Protein AF-A0A925Z3I9-F1 (afdb_monomer)

Radius of gyration: 18.35 Å; Cα contacts (8 Å, |Δi|>4): 597; chains: 1; bounding box: 44×69×41 Å

Secondary structure (DSSP, 8-state):
--SEEEEEEEESSS--THHHHHHHHHHTT--EEEEEEEEESS-TTSSS--EEEPPHHHHHHHHHHHHHTTTTTT--EEEE----SHHHHHHHHHHHHHHHHH-TT-EEEE----EETTTEE-S-HHHHHHIIIIIGGG-SEE--BHHHHHHHHSS--SSHHHHHHHHHHSS-SEEEEEEEE-SSTTEEEEEEE-SSEEEEEEEE--S---TTHHHHHHHHHHHHHHTT--HHHHHHHHHHHHHHHHHHTTT-SS--TTTTHHHHHSPPPPP-EEEEEPPPPPP----

Solvent-accessible surface area (backbone atoms only — not comparable to full-atom values): 14957 Å² total; per-residue (Å²): 116,25,32,31,41,38,42,10,25,30,38,77,44,67,33,36,36,44,45,22,21,49,52,50,22,44,75,72,73,39,44,65,44,78,46,53,41,24,46,26,48,35,63,84,90,48,97,76,65,54,71,47,72,47,51,61,69,55,52,50,50,52,51,50,50,43,48,75,71,54,38,54,78,62,44,47,33,38,39,38,36,39,50,83,33,38,69,45,41,55,51,50,39,55,50,51,52,54,51,34,70,77,37,73,81,40,42,35,35,36,33,64,68,36,44,42,84,90,79,40,70,75,46,48,67,61,20,43,50,34,40,57,73,52,42,41,79,70,20,50,28,34,48,32,38,38,54,37,47,22,66,73,53,74,37,67,42,82,38,56,69,37,37,51,53,35,45,67,69,59,63,32,56,30,29,40,31,31,74,26,47,46,98,46,93,63,31,23,17,41,35,41,36,44,90,59,38,28,37,36,34,74,45,76,55,67,98,80,72,45,66,31,53,68,37,38,38,55,26,40,29,50,46,31,45,76,72,67,45,53,71,70,55,13,49,16,38,23,50,25,16,45,54,46,40,55,59,69,17,64,95,44,86,39,58,42,57,81,86,41,42,76,54,30,71,66,46,70,66,35,75,67,44,78,79,45,70,62,81,76,77,75,77,79,77,82,126

pLDDT: mean 93.57, std 10.33, range [38.53, 98.81]

Sequence (287 aa):
MAAVLLFSSQVAHGHVGNSAMQFALQRLGVNCAAVPSIFLSNRPDYAAVHHVQTAVETCDGVLSAIEANGWMTNLRAIITGYLPSEPHVALAARWIERLRVANPAVLYICDPVIGDEPDGVYLDEAAAQAVRDQLIPLAQITTPNRFELSWLTGMSANTSGETVNAARMLGPKTVLVTSSPAENETRLANTLVLPAEAWMATVSRRESVPHGTGDFLAAVFTARLLQGYRAEEALALATASMDALVSASAGSGELEMAASQSVWADPMPWPIHELFSTPHAPALMTA

Nearest PDB structures (foldseek):
  5zwa-assembly1_A  TM=9.597E-01  e=1.732E-25  Salmonella enterica
  5zwa-assembly1_B  TM=9.620E-01  e=4.056E-25  Salmonella enterica
  5zw9-assembly1_A  TM=9.413E-01  e=2.816E-25  Salmonella enterica
  2ddm-assembly1_A  TM=9.430E-01  e=1.073E-24  Escherichia coli
  5zw9-assembly1_B  TM=9.361E-01  e=6.644E-24  Salmonella enterica

Structure (mmCIF, N/CA/C/O backbone):
data_AF-A0A925Z3I9-F1
#
_entry.id   AF-A0A925Z3I9-F1
#
loop_
_atom_site.group_PDB
_atom_site.id
_atom_site.type_symbol
_atom_site.label_atom_id
_atom_site.label_alt_id
_atom_site.label_comp_id
_atom_site.label_asym_id
_atom_site.label_entity_id
_atom_site.label_seq_id
_atom_site.pdbx_PDB_ins_code
_atom_site.Cartn_x
_atom_site.Cartn_y
_atom_site.Cartn_z
_atom_site.occupancy
_atom_site.B_iso_or_equiv
_atom_site.auth_seq_id
_atom_site.auth_comp_id
_atom_site.auth_asym_id
_atom_site.auth_atom_id
_atom_site.pdbx_PDB_model_num
ATOM 1 N N . MET A 1 1 ? -22.587 0.361 1.746 1.00 67.44 1 MET A N 1
ATOM 2 C CA . MET A 1 1 ? -21.767 0.451 2.976 1.00 67.44 1 MET A CA 1
ATOM 3 C C . MET A 1 1 ? -20.314 0.233 2.595 1.00 67.44 1 MET A C 1
ATOM 5 O O . MET A 1 1 ? -20.075 -0.527 1.659 1.00 67.44 1 MET A O 1
ATOM 9 N N . ALA A 1 2 ? -19.380 0.941 3.233 1.00 72.62 2 ALA A N 1
ATOM 10 C CA . ALA A 1 2 ? -17.959 0.828 2.912 1.00 72.62 2 ALA A CA 1
ATOM 11 C C . ALA A 1 2 ? -17.413 -0.517 3.412 1.00 72.62 2 ALA A C 1
ATOM 13 O O . ALA A 1 2 ? -17.655 -0.900 4.552 1.00 72.62 2 ALA A O 1
ATOM 14 N N . ALA A 1 3 ? -16.699 -1.229 2.543 1.00 92.56 3 ALA A N 1
ATOM 15 C CA . ALA A 1 3 ? -15.979 -2.450 2.885 1.00 92.56 3 ALA A CA 1
ATOM 16 C C . ALA A 1 3 ? -14.510 -2.158 3.229 1.00 92.56 3 ALA A C 1
ATOM 18 O O . ALA A 1 3 ? -13.893 -2.935 3.955 1.00 92.56 3 ALA A O 1
ATOM 19 N N . VAL A 1 4 ? -13.963 -1.043 2.732 1.00 97.75 4 VAL A N 1
ATOM 20 C CA . VAL A 1 4 ? -12.588 -0.607 3.000 1.00 97.75 4 VAL A CA 1
ATOM 21 C C . VAL A 1 4 ? -12.556 0.849 3.453 1.00 97.75 4 VAL A C 1
ATOM 23 O O . VAL A 1 4 ? -13.213 1.700 2.855 1.00 97.75 4 VAL A O 1
ATOM 26 N N . LEU A 1 5 ? -11.785 1.136 4.497 1.00 98.19 5 LEU A N 1
ATOM 27 C CA . LEU A 1 5 ? -11.448 2.489 4.930 1.00 98.19 5 LEU A CA 1
ATOM 28 C C . LEU A 1 5 ? -10.045 2.812 4.416 1.00 98.19 5 LEU A C 1
ATOM 30 O O . LEU A 1 5 ? -9.110 2.071 4.704 1.00 98.19 5 LEU A O 1
ATOM 34 N N . LEU A 1 6 ? -9.909 3.897 3.662 1.00 98.62 6 LEU A N 1
ATOM 35 C CA . LEU A 1 6 ? -8.636 4.390 3.145 1.00 98.62 6 LEU A CA 1
ATOM 36 C C . LEU A 1 6 ? -8.242 5.649 3.909 1.00 98.62 6 LEU A C 1
ATOM 38 O O . LEU A 1 6 ? -9.034 6.591 3.969 1.00 98.62 6 LEU A O 1
ATOM 42 N N . PHE A 1 7 ? -7.034 5.677 4.466 1.00 98.62 7 PHE A N 1
ATOM 43 C CA . PHE A 1 7 ? -6.473 6.858 5.116 1.00 98.62 7 PHE A CA 1
ATOM 44 C C . PHE A 1 7 ? -5.075 7.155 4.558 1.00 98.62 7 PHE A C 1
ATOM 46 O O . PHE A 1 7 ? -4.083 6.543 4.945 1.00 98.62 7 PHE A O 1
ATOM 53 N N . SER A 1 8 ? -5.014 8.061 3.585 1.00 98.56 8 SER A N 1
ATOM 54 C CA . SER A 1 8 ? -3.806 8.400 2.821 1.00 98.56 8 SER A CA 1
ATOM 55 C C . SER A 1 8 ? -3.968 9.786 2.179 1.00 98.56 8 SER A C 1
ATOM 57 O O . SER A 1 8 ? -4.988 10.452 2.382 1.00 98.56 8 SER A O 1
ATOM 59 N N . SER A 1 9 ? -2.991 10.232 1.394 1.00 97.94 9 SER A N 1
ATOM 60 C CA . SER A 1 9 ? -3.072 11.455 0.589 1.00 97.94 9 SER A CA 1
ATOM 61 C C . SER A 1 9 ? -4.172 11.380 -0.480 1.00 97.94 9 SER A C 1
ATOM 63 O O . SER A 1 9 ? -4.650 10.305 -0.845 1.00 97.94 9 SER A O 1
ATOM 65 N N . GLN A 1 10 ? -4.591 12.527 -1.013 1.00 98.50 10 GLN A N 1
ATOM 66 C CA . GLN A 1 10 ? -5.461 12.606 -2.187 1.00 98.50 10 GLN A CA 1
ATOM 67 C C . GLN A 1 10 ? -4.992 13.726 -3.122 1.00 98.50 10 GLN A C 1
ATOM 69 O O . GLN A 1 10 ? -4.612 14.798 -2.657 1.00 98.50 10 GLN A O 1
ATOM 74 N N . VAL A 1 11 ? -5.053 13.491 -4.434 1.00 97.94 11 VAL A N 1
ATOM 75 C CA . VAL A 1 11 ? -4.738 14.481 -5.470 1.00 97.94 11 VAL A CA 1
ATOM 76 C C . VAL A 1 11 ? -5.992 14.860 -6.262 1.00 97.94 11 VAL A C 1
ATOM 78 O O . VAL A 1 11 ? -6.894 14.045 -6.444 1.00 97.94 11 VAL A O 1
ATOM 81 N N . ALA A 1 12 ? -6.059 16.100 -6.745 1.00 97.50 12 ALA A N 1
ATOM 82 C CA . ALA A 1 12 ? -7.099 16.538 -7.675 1.00 97.50 12 ALA A CA 1
ATOM 83 C C . ALA A 1 12 ? -6.818 16.064 -9.114 1.00 97.50 12 ALA A C 1
ATOM 85 O O . ALA A 1 12 ? -7.749 15.760 -9.859 1.00 97.50 12 ALA A O 1
ATOM 86 N N . HIS A 1 13 ? -5.541 15.995 -9.498 1.00 95.81 13 HIS A N 1
ATOM 87 C CA . HIS A 1 13 ? -5.059 15.489 -10.778 1.00 95.81 13 HIS A CA 1
ATOM 88 C C . HIS A 1 13 ? -3.923 14.479 -10.569 1.00 95.81 13 HIS A C 1
ATOM 90 O O . HIS A 1 13 ? -2.983 14.739 -9.816 1.00 95.81 13 HIS A O 1
ATOM 96 N N . GLY A 1 14 ? -4.011 13.346 -11.265 1.00 94.50 14 GLY A N 1
ATOM 97 C CA . GLY A 1 14 ? -3.074 12.228 -11.160 1.00 94.50 14 GLY A CA 1
ATOM 98 C C . GLY A 1 14 ? -3.573 11.096 -10.261 1.00 94.50 14 GLY A C 1
ATOM 99 O O . GLY A 1 14 ? -4.704 11.122 -9.770 1.00 94.50 14 GLY A O 1
ATOM 100 N N . HIS A 1 15 ? -2.732 10.081 -10.067 1.00 95.06 15 HIS A N 1
ATOM 101 C CA . HIS A 1 15 ? -3.141 8.828 -9.422 1.00 95.06 15 HIS A CA 1
ATOM 102 C C . HIS A 1 15 ? -2.153 8.369 -8.343 1.00 95.06 15 HIS A C 1
ATOM 104 O O . HIS A 1 15 ? -1.413 7.414 -8.537 1.00 95.06 15 HIS A O 1
ATOM 110 N N . VAL A 1 16 ? -2.182 9.021 -7.179 1.00 95.81 16 VAL A N 1
ATOM 111 C CA . VAL A 1 16 ? -1.472 8.586 -5.957 1.00 95.81 16 VAL A CA 1
ATOM 112 C C . VAL A 1 16 ? -2.414 8.580 -4.754 1.00 95.81 16 VAL A C 1
ATOM 114 O O . VAL A 1 16 ? -3.487 9.201 -4.779 1.00 95.81 16 VAL A O 1
ATOM 117 N N . GLY A 1 17 ? -2.027 7.866 -3.701 1.00 97.44 17 GLY A N 1
ATOM 118 C CA . GLY A 1 17 ? -2.790 7.734 -2.469 1.00 97.44 17 GLY A CA 1
ATOM 119 C C . GLY A 1 17 ? -4.213 7.239 -2.722 1.00 97.44 17 GLY A C 1
ATOM 120 O O . GLY A 1 17 ? -4.479 6.363 -3.551 1.00 97.44 17 GLY A O 1
ATOM 121 N N . ASN A 1 18 ? -5.176 7.869 -2.053 1.00 98.50 18 ASN A N 1
ATOM 122 C CA . ASN A 1 18 ? -6.600 7.580 -2.202 1.00 98.50 18 ASN A CA 1
ATOM 123 C C . ASN A 1 18 ? -7.092 7.703 -3.653 1.00 98.50 18 ASN A C 1
ATOM 125 O O . ASN A 1 18 ? -8.039 7.011 -4.018 1.00 98.50 18 ASN A O 1
ATOM 129 N N . SER A 1 19 ? -6.465 8.545 -4.484 1.00 98.06 19 SER A N 1
ATOM 130 C CA . SER A 1 19 ? -6.918 8.772 -5.871 1.00 98.06 19 SER A CA 1
ATOM 131 C C . SER A 1 19 ? -6.646 7.562 -6.767 1.00 98.06 19 SER A C 1
ATOM 133 O O . SER A 1 19 ? -7.446 7.265 -7.650 1.00 98.06 19 SER A O 1
ATOM 135 N N . ALA A 1 20 ? -5.573 6.813 -6.490 1.00 97.75 20 ALA A N 1
ATOM 136 C CA . ALA A 1 20 ? -5.321 5.516 -7.113 1.00 97.75 20 ALA A CA 1
ATOM 137 C C . ALA A 1 20 ? -6.114 4.396 -6.422 1.00 97.75 20 ALA A C 1
ATOM 139 O O . ALA A 1 20 ? -6.866 3.660 -7.069 1.00 97.75 20 ALA A O 1
ATOM 140 N N . MET A 1 21 ? -5.986 4.286 -5.094 1.00 98.56 21 MET A N 1
ATOM 141 C CA . MET A 1 21 ? -6.541 3.162 -4.334 1.00 98.56 21 MET A CA 1
ATOM 142 C C . MET A 1 21 ? -8.062 3.056 -4.455 1.00 98.56 21 MET A C 1
ATOM 144 O O . MET A 1 21 ? -8.591 1.966 -4.682 1.00 98.56 21 MET A O 1
ATOM 148 N N . GLN A 1 22 ? -8.780 4.177 -4.319 1.00 98.12 22 GLN A N 1
ATOM 149 C CA . GLN A 1 22 ? -10.241 4.175 -4.316 1.00 98.12 22 GLN A CA 1
ATOM 150 C C . GLN A 1 22 ? -10.799 3.692 -5.655 1.00 98.12 22 GLN A C 1
ATOM 152 O O . GLN A 1 22 ? -11.698 2.851 -5.667 1.00 98.12 22 GLN A O 1
ATOM 157 N N . PHE A 1 23 ? -10.246 4.169 -6.774 1.00 98.06 23 PHE A N 1
ATOM 158 C CA . PHE A 1 23 ? -10.694 3.741 -8.095 1.00 98.06 23 PHE A CA 1
ATOM 159 C C . PHE A 1 23 ? -10.370 2.264 -8.354 1.00 98.06 23 PHE A C 1
ATOM 161 O O . PHE A 1 23 ? -11.241 1.523 -8.815 1.00 98.06 23 PHE A O 1
ATOM 168 N N . ALA A 1 24 ? -9.163 1.808 -7.997 1.00 98.38 24 ALA A N 1
ATOM 169 C CA . ALA A 1 24 ? -8.769 0.406 -8.138 1.00 98.38 24 ALA A CA 1
ATOM 170 C C . ALA A 1 24 ? -9.713 -0.541 -7.378 1.00 98.38 24 ALA A C 1
ATOM 172 O O . ALA A 1 24 ? -10.231 -1.506 -7.945 1.00 98.38 24 ALA A O 1
ATOM 173 N N . LEU A 1 25 ? -10.001 -0.226 -6.112 1.00 98.56 25 LEU A N 1
ATOM 174 C CA . LEU A 1 25 ? -10.905 -1.006 -5.266 1.00 98.56 25 LEU A CA 1
ATOM 175 C C . LEU A 1 25 ? -12.340 -1.004 -5.802 1.00 98.56 25 LEU A C 1
ATOM 177 O O . LEU A 1 25 ? -12.941 -2.070 -5.955 1.00 98.56 25 LEU A O 1
ATOM 181 N N . GLN A 1 26 ? -12.880 0.168 -6.147 1.00 98.06 26 GLN A N 1
ATOM 182 C CA . GLN A 1 26 ? -14.242 0.290 -6.673 1.00 98.06 26 GLN A CA 1
ATOM 183 C C . GLN A 1 26 ? -14.411 -0.460 -7.992 1.00 98.06 26 GLN A C 1
ATOM 185 O O . GLN A 1 26 ? -15.413 -1.153 -8.185 1.00 98.06 26 GLN A O 1
ATOM 190 N N . ARG A 1 27 ? -13.413 -0.396 -8.880 1.00 97.94 27 ARG A N 1
ATOM 191 C CA . ARG A 1 27 ? -13.436 -1.132 -10.146 1.00 97.94 27 ARG A CA 1
ATOM 192 C C . ARG A 1 27 ? -13.450 -2.648 -9.946 1.00 97.94 27 ARG A C 1
ATOM 194 O O . ARG A 1 27 ? -14.018 -3.356 -10.780 1.00 97.94 27 ARG A O 1
ATOM 201 N N . LEU A 1 28 ? -12.868 -3.128 -8.848 1.00 98.06 28 LEU A N 1
ATOM 202 C CA . LEU A 1 28 ? -12.875 -4.527 -8.415 1.00 98.06 28 LEU A CA 1
ATOM 203 C C . LEU A 1 28 ? -14.079 -4.879 -7.517 1.00 98.06 28 LEU A C 1
ATOM 205 O O . LEU A 1 28 ? -14.105 -5.945 -6.901 1.00 98.06 28 LEU A O 1
ATOM 209 N N . GLY A 1 29 ? -15.093 -4.009 -7.461 1.00 97.12 29 GLY A N 1
ATOM 210 C CA . GLY A 1 29 ? -16.351 -4.251 -6.754 1.00 97.12 29 GLY A CA 1
ATOM 211 C C . GLY A 1 29 ? -16.293 -4.001 -5.245 1.00 97.12 29 GLY A C 1
ATOM 212 O O . GLY A 1 29 ? -17.180 -4.448 -4.518 1.00 97.12 29 GLY A O 1
ATOM 213 N N . VAL A 1 30 ? -15.268 -3.299 -4.755 1.00 97.38 30 VAL A N 1
ATOM 214 C CA . VAL A 1 30 ? -15.072 -3.014 -3.330 1.00 97.38 30 VAL A CA 1
ATOM 215 C C . VAL A 1 30 ? -15.416 -1.554 -3.033 1.00 97.38 30 VAL A C 1
ATOM 217 O O . VAL A 1 30 ? -14.760 -0.632 -3.504 1.00 97.38 30 VAL A O 1
ATOM 220 N N . ASN A 1 31 ? -16.450 -1.330 -2.220 1.00 95.44 31 ASN A N 1
ATOM 221 C CA . ASN A 1 31 ? -16.831 0.016 -1.786 1.00 95.44 31 ASN A CA 1
ATOM 222 C C . ASN A 1 31 ? -15.858 0.558 -0.733 1.00 95.44 31 ASN A C 1
ATOM 224 O O . ASN A 1 31 ? -15.527 -0.148 0.223 1.00 95.44 31 ASN A O 1
ATOM 228 N N . CYS A 1 32 ? -15.501 1.838 -0.841 1.00 95.38 32 CYS A N 1
ATOM 229 C CA . CYS A 1 32 ? -14.530 2.477 0.045 1.00 95.38 32 CYS A CA 1
ATOM 230 C C . CYS A 1 32 ? -15.077 3.752 0.688 1.00 95.38 32 CYS A C 1
ATOM 232 O O . CYS A 1 32 ? -15.813 4.501 0.047 1.00 95.38 32 CYS A O 1
ATOM 234 N N . ALA A 1 33 ? -14.643 4.027 1.915 1.00 96.69 33 ALA A N 1
ATOM 235 C CA . ALA A 1 33 ? -14.649 5.363 2.500 1.00 96.69 33 ALA A CA 1
ATOM 236 C C . ALA A 1 33 ? -13.206 5.879 2.502 1.00 96.69 33 ALA A C 1
ATOM 238 O O . ALA A 1 33 ? -12.325 5.184 3.000 1.00 96.69 33 ALA A O 1
ATOM 239 N N . ALA A 1 34 ? -12.957 7.055 1.928 1.00 97.44 34 ALA A N 1
ATOM 240 C CA . ALA A 1 34 ? -11.623 7.647 1.860 1.00 97.44 34 ALA A CA 1
ATOM 241 C C . ALA A 1 34 ? -11.547 8.886 2.754 1.00 97.44 34 ALA A C 1
ATOM 243 O O . ALA A 1 34 ? -12.407 9.763 2.675 1.00 97.44 34 ALA A O 1
ATOM 244 N N . VAL A 1 35 ? -10.518 8.943 3.594 1.00 98.31 35 VAL A N 1
ATOM 245 C CA . VAL A 1 35 ? -10.194 10.070 4.470 1.00 98.31 35 VAL A CA 1
ATOM 246 C C . VAL A 1 35 ? -8.847 10.630 4.010 1.00 98.31 35 VAL A C 1
ATOM 248 O O . VAL A 1 35 ? -7.833 9.940 4.128 1.00 98.31 35 VAL A O 1
ATOM 251 N N . PRO A 1 36 ? -8.807 11.836 3.423 1.00 98.44 36 PRO A N 1
ATOM 252 C CA . PRO A 1 36 ? -7.557 12.435 2.965 1.00 98.44 36 PRO A CA 1
ATOM 253 C C . PRO A 1 36 ? -6.750 12.996 4.134 1.00 98.44 36 PRO A C 1
ATOM 255 O O . PRO A 1 36 ? -7.226 13.890 4.831 1.00 98.44 36 PRO A O 1
ATOM 258 N N . SER A 1 37 ? -5.520 12.522 4.326 1.00 98.25 37 SER A N 1
ATOM 259 C CA . SER A 1 37 ? -4.565 13.092 5.292 1.00 98.25 37 SER A CA 1
ATOM 260 C C . SER A 1 37 ? -3.982 14.427 4.806 1.00 98.25 37 SER A C 1
ATOM 262 O O . SER A 1 37 ? -3.675 15.330 5.581 1.00 98.25 37 SER A O 1
ATOM 264 N N . ILE A 1 38 ? -3.883 14.570 3.490 1.00 98.06 38 ILE A N 1
ATOM 265 C CA . ILE A 1 38 ? -3.477 15.772 2.773 1.00 98.06 38 ILE A CA 1
ATOM 266 C C . ILE A 1 38 ? -4.214 15.791 1.437 1.00 98.06 38 ILE A C 1
ATOM 268 O O . ILE A 1 38 ? -4.400 14.745 0.808 1.00 98.06 38 ILE A O 1
ATOM 272 N N . PHE A 1 39 ? -4.631 16.974 0.999 1.00 98.25 39 PHE A N 1
ATOM 273 C CA . PHE A 1 39 ? -5.196 17.183 -0.326 1.00 98.25 39 PHE A CA 1
ATOM 274 C C . PHE A 1 39 ? -4.240 18.026 -1.166 1.00 98.25 39 PHE A C 1
ATOM 276 O O . PHE A 1 39 ? -3.878 19.136 -0.776 1.00 98.25 39 PHE A O 1
ATOM 283 N N . LEU A 1 40 ? -3.826 17.504 -2.316 1.00 98.19 40 LEU A N 1
ATOM 284 C CA . LEU A 1 40 ? -2.928 18.176 -3.248 1.00 98.19 40 LEU A CA 1
ATOM 285 C C . LEU A 1 40 ? -3.627 18.420 -4.587 1.00 98.19 40 LEU A C 1
ATOM 287 O O . LEU A 1 40 ? -4.510 17.679 -5.005 1.00 98.19 40 LEU A O 1
ATOM 291 N N . SER A 1 41 ? -3.194 19.451 -5.298 1.00 97.94 41 SER A N 1
ATOM 292 C CA . SER A 1 41 ? -3.559 19.659 -6.708 1.00 97.94 41 SER A CA 1
ATOM 293 C C . SER A 1 41 ? -3.056 18.514 -7.594 1.00 97.94 41 SER A C 1
ATOM 295 O O . SER A 1 41 ? -3.830 17.937 -8.350 1.00 97.94 41 SER A O 1
ATOM 297 N N . ASN A 1 42 ? -1.784 18.154 -7.449 1.00 96.56 42 ASN A N 1
ATOM 298 C CA . ASN A 1 42 ? -1.074 17.106 -8.178 1.00 96.56 42 ASN A CA 1
ATOM 299 C C . ASN A 1 42 ? 0.166 16.693 -7.372 1.00 96.56 42 ASN A C 1
ATOM 301 O O . ASN A 1 42 ? 0.418 17.225 -6.286 1.00 96.56 42 ASN A O 1
ATOM 305 N N . ARG A 1 43 ? 0.931 15.732 -7.891 1.00 92.38 43 ARG A N 1
ATOM 306 C CA . ARG A 1 43 ? 2.143 15.227 -7.236 1.00 92.38 43 ARG A CA 1
ATOM 307 C C . ARG A 1 43 ? 3.218 16.328 -7.075 1.00 92.38 43 ARG A C 1
ATOM 309 O O . ARG A 1 43 ? 3.245 17.249 -7.901 1.00 92.38 43 ARG A O 1
ATOM 316 N N . PRO A 1 44 ? 4.082 16.262 -6.036 1.00 90.00 44 PRO A N 1
ATOM 317 C CA . PRO A 1 44 ? 5.060 17.315 -5.724 1.00 90.00 44 PRO A CA 1
ATOM 318 C C . PRO A 1 44 ? 6.158 17.559 -6.771 1.00 90.00 44 PRO A C 1
ATOM 320 O O . PRO A 1 44 ? 6.795 18.605 -6.739 1.00 90.00 44 PRO A O 1
ATOM 323 N N . ASP A 1 45 ? 6.386 16.618 -7.687 1.00 88.94 45 ASP A N 1
ATOM 324 C CA . ASP A 1 45 ? 7.405 16.681 -8.745 1.00 88.94 45 ASP A CA 1
ATOM 325 C C . ASP A 1 45 ? 7.012 17.572 -9.941 1.00 88.94 45 ASP A C 1
ATOM 327 O O . ASP A 1 45 ? 7.840 17.876 -10.801 1.00 88.94 45 ASP A O 1
ATOM 331 N N . TYR A 1 46 ? 5.765 18.044 -9.996 1.00 92.44 46 TYR A N 1
ATOM 332 C CA . TYR A 1 46 ? 5.325 19.024 -10.989 1.00 92.44 46 TYR A CA 1
ATOM 333 C C . TYR A 1 46 ? 5.778 20.449 -10.639 1.00 92.44 46 TYR A C 1
ATOM 335 O O . TYR A 1 46 ? 5.913 20.824 -9.479 1.00 92.44 46 TYR A O 1
ATOM 343 N N . ALA A 1 47 ? 5.923 21.303 -11.658 1.00 94.75 47 ALA A N 1
ATOM 344 C CA . ALA A 1 47 ? 6.418 22.674 -11.488 1.00 94.75 47 ALA A CA 1
ATOM 345 C C . ALA A 1 47 ? 5.516 23.586 -10.630 1.00 94.75 47 ALA A C 1
ATOM 347 O O . ALA A 1 47 ? 6.009 24.507 -9.982 1.00 94.75 47 ALA A O 1
ATOM 348 N N . ALA A 1 48 ? 4.199 23.364 -10.651 1.00 96.75 48 ALA A N 1
ATOM 349 C CA . ALA A 1 48 ? 3.233 24.119 -9.862 1.00 96.75 48 ALA A CA 1
ATOM 350 C C . ALA A 1 48 ? 2.417 23.152 -9.006 1.00 96.75 48 ALA A C 1
ATOM 352 O O . ALA A 1 48 ? 1.744 22.261 -9.526 1.00 96.75 48 ALA A O 1
ATOM 353 N N . VAL A 1 49 ? 2.492 23.336 -7.689 1.00 96.62 49 VAL A N 1
ATOM 354 C CA . VAL A 1 49 ? 1.819 22.484 -6.709 1.00 96.62 49 VAL A CA 1
ATOM 355 C C . VAL A 1 49 ? 1.229 23.372 -5.627 1.00 96.62 49 VAL A C 1
ATOM 357 O O . VAL A 1 49 ? 1.910 24.202 -5.027 1.00 96.62 49 VAL A O 1
ATOM 360 N N . HIS A 1 50 ? -0.050 23.166 -5.351 1.00 97.44 50 HIS A N 1
ATOM 361 C 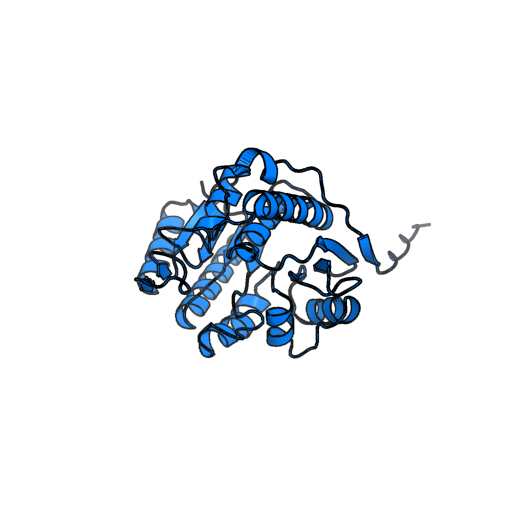CA . HIS A 1 50 ? -0.700 23.633 -4.136 1.00 97.44 50 HIS A CA 1
ATOM 362 C C . HIS A 1 50 ? -1.245 22.445 -3.348 1.00 97.44 50 HIS A C 1
ATOM 364 O O . HIS A 1 50 ? -1.664 21.445 -3.941 1.00 97.44 50 HIS A O 1
ATOM 370 N N . HIS A 1 51 ? -1.230 22.554 -2.025 1.00 96.88 51 HIS A N 1
ATOM 371 C CA . HIS A 1 51 ? -1.701 21.513 -1.127 1.00 96.88 51 HIS A CA 1
ATOM 372 C C . HIS A 1 51 ? -2.233 22.112 0.171 1.00 96.88 51 HIS A C 1
ATOM 374 O O . HIS A 1 51 ? -1.876 23.224 0.559 1.00 96.88 51 HIS A O 1
ATOM 380 N N . VAL A 1 52 ? -3.066 21.336 0.851 1.00 97.50 52 VAL A N 1
ATOM 381 C CA . VAL A 1 52 ? -3.519 21.599 2.210 1.00 97.50 52 VAL A CA 1
ATOM 382 C C . VAL A 1 52 ? -3.441 20.298 2.996 1.00 97.50 52 VAL A C 1
ATOM 384 O O . VAL A 1 52 ? -4.047 19.293 2.623 1.00 97.50 52 VAL A O 1
ATOM 387 N N . GLN A 1 53 ? -2.662 20.302 4.077 1.00 97.12 53 GLN A N 1
ATOM 388 C CA . GLN A 1 53 ? -2.693 19.214 5.047 1.00 97.12 53 GLN A CA 1
ATOM 389 C C . GLN A 1 53 ? -4.035 19.258 5.776 1.00 97.12 53 GLN A C 1
ATOM 391 O O . GLN A 1 53 ? -4.435 20.312 6.278 1.00 97.12 53 GLN A O 1
ATOM 396 N N . THR A 1 54 ? -4.739 18.130 5.827 1.00 98.38 54 THR A N 1
ATOM 397 C CA . THR A 1 54 ? -6.005 18.054 6.552 1.00 98.38 54 THR A CA 1
ATOM 398 C C . THR A 1 54 ? -5.701 18.165 8.043 1.00 98.38 54 THR A C 1
ATOM 400 O O . THR A 1 54 ? -4.778 17.532 8.543 1.00 98.38 54 THR A O 1
ATOM 403 N N . ALA A 1 55 ? -6.441 18.992 8.779 1.00 98.50 55 ALA A N 1
ATOM 404 C CA . ALA A 1 55 ? -6.260 19.055 10.227 1.00 98.50 55 ALA A CA 1
ATOM 405 C C . ALA A 1 55 ? -6.630 17.701 10.860 1.00 98.50 55 ALA A C 1
ATOM 407 O O . ALA A 1 55 ? -7.614 17.073 10.455 1.00 98.50 55 ALA A O 1
ATOM 408 N N . VAL A 1 56 ? -5.879 17.262 11.873 1.00 98.56 56 VAL A N 1
ATOM 409 C CA . VAL A 1 56 ? -6.094 15.965 12.542 1.00 98.56 56 VAL A CA 1
ATOM 410 C C . VAL A 1 56 ? -7.514 15.876 13.105 1.00 98.56 56 VAL A C 1
ATOM 412 O O . VAL A 1 56 ? -8.180 14.856 12.957 1.00 98.56 56 VAL A O 1
ATOM 415 N N . GLU A 1 57 ? -8.031 16.974 13.653 1.00 98.56 57 GLU A N 1
ATOM 416 C CA . GLU A 1 57 ? -9.392 17.085 14.184 1.00 98.56 57 GLU A CA 1
ATOM 417 C C . GLU A 1 57 ? -10.450 16.934 13.085 1.00 98.56 57 GLU A C 1
ATOM 419 O O . GLU A 1 57 ? -11.535 16.405 13.323 1.00 98.56 57 GLU A O 1
ATOM 424 N N . THR A 1 58 ? -10.136 17.375 11.863 1.00 98.69 58 THR A N 1
ATOM 425 C CA . THR A 1 58 ? -11.022 17.197 10.706 1.00 98.69 58 THR A CA 1
ATOM 426 C C . THR A 1 58 ? -11.048 15.734 10.273 1.00 98.69 58 THR A C 1
ATOM 428 O O . THR A 1 58 ? -12.134 15.184 10.088 1.00 98.69 58 THR A O 1
ATOM 431 N N . CYS A 1 59 ? -9.887 15.075 10.175 1.00 98.69 59 CYS A N 1
ATOM 432 C CA . CYS A 1 59 ? -9.806 13.634 9.914 1.00 98.69 59 CYS A CA 1
ATOM 433 C C . CYS A 1 59 ? -10.593 12.835 10.966 1.00 98.69 59 CYS A C 1
ATOM 435 O O . CYS A 1 59 ? -11.397 11.968 10.618 1.00 98.69 59 CYS A O 1
ATOM 437 N N . ASP A 1 60 ? -10.416 13.170 12.246 1.00 98.75 60 ASP A N 1
ATOM 438 C CA . ASP A 1 60 ? -11.108 12.523 13.360 1.00 98.75 60 ASP A CA 1
ATOM 439 C C . ASP A 1 60 ? -12.627 12.735 13.319 1.00 98.75 60 ASP A C 1
ATOM 441 O O . ASP A 1 60 ? -13.405 11.797 13.503 1.00 98.75 60 ASP A O 1
ATOM 445 N N . GLY A 1 61 ? -13.067 13.959 13.016 1.00 98.69 61 GLY A N 1
ATOM 446 C CA . GLY A 1 61 ? -14.481 14.290 12.856 1.00 98.69 61 GLY A CA 1
ATOM 447 C C . GLY A 1 61 ? -15.139 13.527 11.703 1.00 98.69 61 GLY A C 1
ATOM 448 O O . GLY A 1 61 ? -16.253 13.025 11.855 1.00 98.69 61 GLY A O 1
ATOM 449 N N . VAL A 1 62 ? -14.441 13.376 10.571 1.00 98.25 62 VAL A N 1
ATOM 450 C CA . VAL A 1 62 ? -14.921 12.580 9.429 1.00 98.25 62 VAL A CA 1
ATOM 451 C C . VAL A 1 62 ? -15.048 11.104 9.807 1.00 98.25 62 VAL A C 1
ATOM 453 O O . VAL A 1 62 ? -16.099 10.505 9.569 1.00 98.25 62 VAL A O 1
ATOM 456 N N . LEU A 1 63 ? -14.022 10.522 10.435 1.00 98.12 63 LEU A N 1
ATOM 457 C CA . LEU A 1 63 ? -14.051 9.131 10.902 1.00 98.12 63 LEU A CA 1
ATOM 458 C C . LEU A 1 63 ? -15.195 8.901 11.899 1.00 98.12 63 LEU A C 1
ATOM 460 O O . LEU A 1 63 ? -15.985 7.971 11.729 1.00 98.12 63 LEU A O 1
ATOM 464 N N . SER A 1 64 ? -15.357 9.809 12.861 1.00 98.00 64 SER A N 1
ATOM 465 C CA . SER A 1 64 ? -16.445 9.779 13.844 1.00 98.00 64 SER A CA 1
ATOM 466 C C . SER A 1 64 ? -17.826 9.830 13.186 1.00 98.00 64 SER A C 1
ATOM 468 O O . SER A 1 64 ? -18.721 9.078 13.566 1.00 98.00 6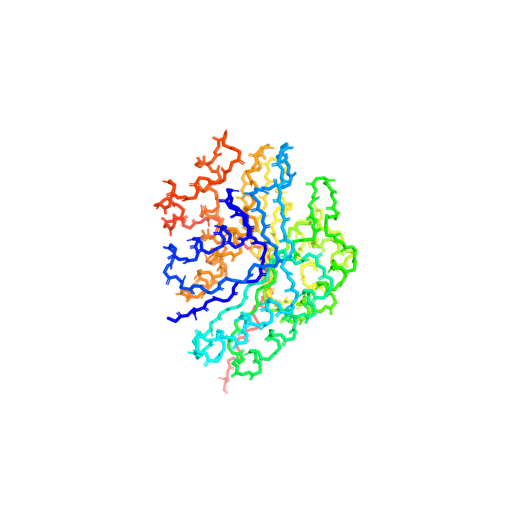4 SER A O 1
ATOM 470 N N . ALA A 1 65 ? -18.015 10.676 12.169 1.00 97.88 65 ALA A N 1
ATOM 471 C CA . ALA A 1 65 ? -19.284 10.774 11.451 1.00 97.88 65 ALA A CA 1
ATOM 472 C C . ALA A 1 65 ? -19.601 9.498 10.649 1.00 97.88 65 ALA A C 1
ATOM 474 O O . ALA A 1 65 ? -20.743 9.035 10.643 1.00 97.88 65 ALA A O 1
ATOM 475 N N . ILE A 1 66 ? -18.599 8.898 9.996 1.00 95.12 66 ILE A N 1
ATOM 476 C CA . ILE A 1 66 ? -18.758 7.630 9.268 1.00 95.12 66 ILE A CA 1
ATOM 477 C C . ILE A 1 66 ? -19.120 6.494 10.243 1.00 95.12 66 ILE A C 1
ATOM 479 O O . ILE A 1 66 ? -20.007 5.691 9.938 1.00 95.12 66 ILE A O 1
ATOM 483 N N . GLU A 1 67 ? -18.475 6.438 11.415 1.00 95.00 67 GLU A N 1
ATOM 484 C CA . GLU A 1 67 ? -18.808 5.485 12.483 1.00 95.00 67 GLU A CA 1
ATOM 485 C C . GLU A 1 67 ? -20.248 5.691 12.981 1.00 95.00 67 GLU A C 1
ATOM 487 O O . GLU A 1 67 ? -21.028 4.738 13.002 1.00 95.00 67 GLU A O 1
ATOM 492 N N . ALA A 1 68 ? -20.634 6.932 13.302 1.00 95.94 68 ALA A N 1
ATOM 493 C CA . ALA A 1 68 ? -21.963 7.278 13.816 1.00 95.94 68 ALA A CA 1
ATOM 494 C C . ALA A 1 68 ? -23.099 6.970 12.826 1.00 95.94 68 ALA A C 1
ATOM 496 O O . ALA A 1 68 ? -24.189 6.572 13.236 1.00 95.94 68 ALA A O 1
ATOM 497 N N . ASN A 1 69 ? -22.838 7.079 11.521 1.00 94.50 69 ASN A N 1
ATOM 498 C CA . ASN A 1 69 ? -23.776 6.668 10.471 1.00 94.50 69 ASN A CA 1
ATOM 499 C C . ASN A 1 69 ? -23.897 5.137 10.324 1.00 94.50 69 ASN A C 1
ATOM 501 O O . ASN A 1 69 ? -24.642 4.650 9.470 1.00 94.50 69 ASN A O 1
ATOM 505 N N . GLY A 1 70 ? -23.144 4.360 11.106 1.00 92.00 70 GLY A N 1
ATOM 506 C CA . GLY A 1 70 ? -23.114 2.900 11.040 1.00 92.00 70 GLY A CA 1
ATOM 507 C C . GLY A 1 70 ? -22.393 2.359 9.805 1.00 92.00 70 GLY A C 1
ATOM 508 O O . GLY A 1 70 ? -22.474 1.164 9.515 1.00 92.00 70 GLY A O 1
ATOM 509 N N . TRP A 1 71 ? -21.674 3.200 9.056 1.00 90.62 71 TRP A N 1
ATOM 510 C CA . TRP A 1 71 ? -21.055 2.805 7.787 1.00 90.62 71 TRP A CA 1
ATOM 511 C C . TRP A 1 71 ? -19.759 2.006 7.952 1.00 90.62 71 TRP A C 1
ATOM 513 O O . TRP A 1 71 ? -19.292 1.436 6.967 1.00 90.62 71 TRP A O 1
ATOM 523 N N . MET A 1 72 ? -19.230 1.902 9.177 1.00 89.12 72 MET A N 1
ATOM 524 C CA . MET A 1 72 ? -18.084 1.048 9.526 1.00 89.12 72 MET A CA 1
ATOM 525 C C . MET A 1 72 ? -18.476 -0.374 9.969 1.00 89.12 72 MET A C 1
ATOM 527 O O . MET A 1 72 ? -17.607 -1.214 10.171 1.00 89.12 72 MET A O 1
ATOM 531 N N . THR A 1 73 ? -19.770 -0.686 10.093 1.00 85.31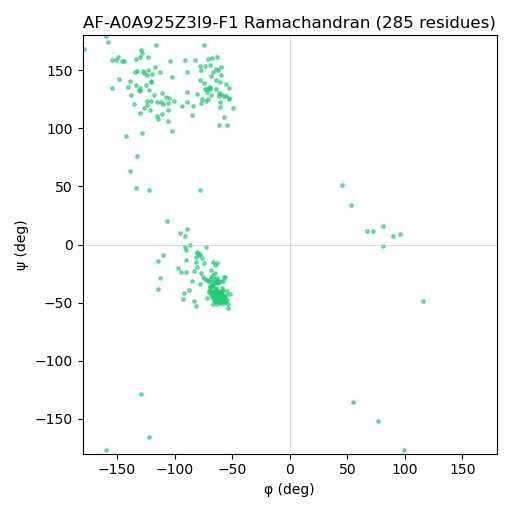 73 THR A N 1
ATOM 532 C CA . THR A 1 73 ? -20.244 -1.998 10.592 1.00 85.31 73 THR A CA 1
ATOM 533 C C . THR A 1 73 ? -19.852 -3.182 9.705 1.00 85.31 73 THR A C 1
ATOM 535 O O . THR A 1 73 ? -19.643 -4.280 10.206 1.00 85.31 73 THR A O 1
ATOM 538 N N . ASN A 1 74 ? -19.721 -2.956 8.395 1.00 87.31 74 ASN A N 1
ATOM 539 C CA . ASN A 1 74 ? -19.331 -3.968 7.406 1.00 87.31 74 ASN A CA 1
ATOM 540 C C . ASN A 1 74 ? -17.894 -3.784 6.906 1.00 87.31 74 ASN A C 1
ATOM 542 O O . ASN A 1 74 ? -17.546 -4.258 5.821 1.00 87.31 74 ASN A O 1
ATOM 546 N N . LEU A 1 75 ? -17.069 -3.068 7.671 1.00 95.25 75 LEU A N 1
ATOM 547 C CA . LEU A 1 75 ? -15.671 -2.888 7.332 1.00 95.25 75 LEU A CA 1
ATOM 548 C C . LEU A 1 75 ? -14.974 -4.253 7.313 1.00 95.25 75 LEU A C 1
ATOM 550 O O . LEU A 1 75 ? -15.109 -5.050 8.240 1.00 95.25 75 LEU A O 1
ATOM 554 N N . ARG A 1 76 ? -14.247 -4.526 6.231 1.00 97.62 76 ARG A N 1
ATOM 555 C CA . ARG A 1 76 ? -13.460 -5.749 6.032 1.00 97.62 76 ARG A CA 1
ATOM 556 C C . ARG A 1 76 ? -11.966 -5.461 6.017 1.00 97.62 76 ARG A C 1
ATOM 558 O O . ARG A 1 76 ? -11.191 -6.331 6.404 1.00 97.62 76 ARG A O 1
ATOM 565 N N . ALA A 1 77 ? -11.569 -4.261 5.595 1.00 98.38 77 ALA A N 1
ATOM 566 C CA . ALA A 1 77 ? -10.182 -3.832 5.662 1.00 98.38 77 ALA A CA 1
ATOM 567 C C . ALA A 1 77 ? -10.012 -2.332 5.945 1.00 98.38 77 ALA A C 1
ATOM 569 O O . ALA A 1 77 ? -10.898 -1.522 5.675 1.00 98.38 77 ALA A O 1
ATOM 570 N N . ILE A 1 78 ? -8.841 -1.977 6.459 1.00 98.62 78 ILE A N 1
ATOM 571 C CA . ILE A 1 78 ? -8.323 -0.616 6.594 1.00 98.62 78 ILE A CA 1
ATOM 572 C C . ILE A 1 78 ? -6.996 -0.578 5.835 1.00 98.62 78 ILE A C 1
ATOM 574 O O . ILE A 1 78 ? -6.176 -1.476 6.023 1.00 98.62 78 ILE A O 1
ATOM 578 N N . ILE A 1 79 ? -6.788 0.441 5.002 1.00 98.81 79 ILE A N 1
ATOM 579 C CA . ILE A 1 79 ? -5.508 0.701 4.337 1.00 98.81 79 ILE A CA 1
ATOM 580 C C . ILE A 1 79 ? -5.026 2.088 4.752 1.00 98.81 79 ILE A C 1
ATOM 582 O O . ILE A 1 79 ? -5.745 3.074 4.558 1.00 98.81 79 ILE A O 1
ATOM 586 N N . THR A 1 80 ? -3.821 2.164 5.307 1.00 98.81 80 THR A N 1
ATOM 587 C CA . THR A 1 80 ? -3.099 3.431 5.472 1.00 98.81 80 THR A CA 1
ATOM 588 C C . THR A 1 80 ? -2.021 3.553 4.408 1.00 98.81 80 THR A C 1
ATOM 590 O O . THR A 1 80 ? -1.408 2.549 4.055 1.00 98.81 80 THR A O 1
ATOM 593 N N . GLY A 1 81 ? -1.807 4.775 3.927 1.00 98.00 81 GLY A N 1
ATOM 594 C CA . GLY A 1 81 ? -0.697 5.135 3.044 1.00 98.00 81 GLY A CA 1
ATOM 595 C C . GLY A 1 81 ? 0.030 6.364 3.585 1.00 98.00 81 GLY A C 1
ATOM 596 O O . GLY A 1 81 ? 0.339 6.432 4.772 1.00 98.00 81 GLY A O 1
ATOM 597 N N . TYR A 1 82 ? 0.230 7.380 2.743 1.00 97.62 82 TYR A N 1
ATOM 598 C CA . TYR A 1 82 ? 0.919 8.612 3.129 1.00 97.62 82 TYR A CA 1
ATOM 599 C C . TYR A 1 82 ? 0.209 9.355 4.276 1.00 97.62 82 TYR A C 1
ATOM 601 O O . TYR A 1 82 ? -0.919 9.845 4.126 1.00 97.62 82 TYR A O 1
ATOM 609 N N . LEU A 1 83 ? 0.901 9.507 5.407 1.00 98.06 83 LEU A N 1
ATOM 610 C CA . LEU A 1 83 ? 0.462 10.280 6.571 1.00 98.06 83 LEU A CA 1
ATOM 611 C C . LEU A 1 83 ? 1.501 11.377 6.864 1.00 98.06 83 LEU A C 1
ATOM 613 O O . LEU A 1 83 ? 2.637 11.055 7.198 1.00 98.06 83 LEU A O 1
ATOM 617 N N . PRO A 1 84 ? 1.145 12.671 6.754 1.00 96.44 84 PRO A N 1
ATOM 618 C CA . PRO A 1 84 ? 2.128 13.754 6.657 1.00 96.44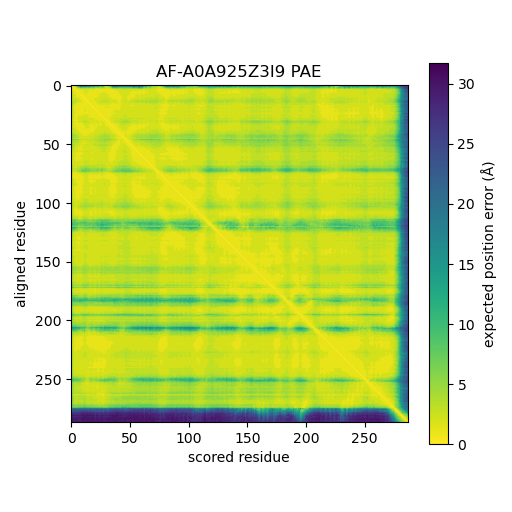 84 PRO A CA 1
ATOM 619 C C . PRO A 1 84 ? 2.816 14.122 7.978 1.00 96.44 84 PRO A C 1
ATOM 621 O O . PRO A 1 84 ? 3.762 14.904 7.969 1.00 96.44 84 PRO A O 1
ATOM 624 N N . SER A 1 85 ? 2.334 13.633 9.124 1.00 97.69 85 SER A N 1
ATOM 625 C CA . SER A 1 85 ? 2.897 13.989 10.429 1.00 97.69 85 SER A CA 1
ATOM 626 C C . SER A 1 85 ? 2.656 12.915 11.491 1.00 97.69 85 SER A C 1
ATOM 628 O O . SER A 1 85 ? 1.710 12.132 11.386 1.00 97.69 85 SER A O 1
ATOM 630 N N . GLU A 1 86 ? 3.465 12.918 12.555 1.00 98.19 86 GLU A N 1
ATOM 631 C CA . GLU A 1 86 ? 3.283 12.033 13.718 1.00 98.19 86 GLU A CA 1
ATOM 632 C C . GLU A 1 86 ? 1.852 12.091 14.298 1.00 98.19 86 GLU A C 1
ATOM 634 O O . GLU A 1 86 ? 1.257 11.028 14.474 1.00 98.19 86 GLU A O 1
ATOM 639 N N . PRO A 1 87 ? 1.201 13.265 14.447 1.00 98.62 87 PRO A N 1
ATOM 640 C CA . PRO A 1 87 ? -0.197 13.319 14.877 1.00 98.62 87 PRO A CA 1
ATOM 641 C C . PRO A 1 87 ? -1.198 12.600 13.954 1.00 98.62 87 PRO A C 1
ATOM 643 O O . PRO A 1 87 ? -2.198 12.063 14.433 1.00 98.62 87 PRO A O 1
ATOM 646 N N . HIS A 1 88 ? -0.952 12.557 12.637 1.00 98.69 88 HIS A N 1
ATOM 647 C CA . HIS A 1 88 ? -1.785 11.775 11.711 1.00 98.69 88 HIS A CA 1
ATOM 648 C C . HIS A 1 88 ? -1.594 10.275 11.917 1.00 98.69 88 HIS A C 1
ATOM 650 O O . HIS A 1 88 ? -2.565 9.518 11.882 1.00 98.69 88 HIS A O 1
ATOM 656 N N . VAL A 1 89 ? -0.351 9.860 12.158 1.00 98.81 89 VAL A N 1
ATOM 657 C CA . VAL A 1 89 ? -0.007 8.474 12.469 1.00 98.81 89 VAL A CA 1
ATOM 658 C C . VAL A 1 89 ? -0.659 8.033 13.779 1.00 98.81 89 VAL A C 1
ATOM 660 O O . VAL A 1 89 ? -1.340 7.008 13.801 1.00 98.81 89 VAL A O 1
ATOM 663 N N . ALA A 1 90 ? -0.551 8.841 14.835 1.00 98.75 90 ALA A N 1
ATOM 664 C CA . ALA A 1 90 ? -1.181 8.570 16.124 1.00 98.75 90 ALA A CA 1
ATOM 665 C C . ALA A 1 90 ? -2.714 8.482 16.012 1.00 98.75 90 ALA A C 1
ATOM 667 O O . ALA A 1 90 ? -3.342 7.594 16.598 1.00 98.75 90 ALA A O 1
ATOM 668 N N . LEU A 1 91 ? -3.335 9.362 15.213 1.00 98.81 91 LEU A N 1
ATOM 669 C CA . LEU A 1 91 ? -4.768 9.290 14.923 1.00 98.81 91 LEU A CA 1
ATOM 670 C C . LEU A 1 91 ? -5.137 7.973 14.224 1.00 98.81 91 LEU A C 1
ATOM 672 O O . LEU A 1 91 ? -6.111 7.328 14.623 1.00 98.81 91 LEU A O 1
ATOM 676 N N . ALA A 1 92 ? -4.380 7.580 13.196 1.00 98.81 92 ALA A N 1
ATOM 677 C CA . ALA A 1 92 ? -4.609 6.337 12.467 1.00 98.81 92 ALA A CA 1
ATOM 678 C C . ALA A 1 92 ? -4.493 5.122 13.399 1.00 98.81 92 ALA A C 1
ATOM 680 O O . ALA A 1 92 ? -5.426 4.319 13.450 1.00 98.81 92 ALA A O 1
ATOM 681 N N . ALA A 1 93 ? -3.415 5.030 14.186 1.00 98.81 93 ALA A N 1
ATOM 682 C CA . ALA A 1 93 ? -3.186 3.951 15.148 1.00 98.81 93 ALA A CA 1
ATOM 683 C C . ALA A 1 93 ? -4.375 3.794 16.111 1.00 98.81 93 ALA A C 1
ATOM 685 O O . ALA A 1 93 ? -4.968 2.717 16.199 1.00 98.81 93 ALA A O 1
ATOM 686 N N . ARG A 1 94 ? -4.813 4.900 16.731 1.00 98.56 94 ARG A N 1
ATOM 687 C CA . ARG A 1 94 ? -5.960 4.924 17.651 1.00 98.56 94 ARG A CA 1
ATOM 688 C C . ARG A 1 94 ? -7.246 4.396 17.007 1.00 98.56 94 ARG A C 1
ATOM 690 O O . ARG A 1 94 ? -7.991 3.635 17.629 1.00 98.56 94 ARG A O 1
ATOM 697 N N . TRP A 1 95 ? -7.540 4.808 15.772 1.00 98.44 95 TRP A N 1
ATOM 698 C CA . TRP A 1 95 ? -8.731 4.345 15.052 1.00 98.44 95 TRP A CA 1
ATOM 699 C C . TRP A 1 95 ? -8.630 2.876 14.644 1.00 98.44 95 TRP A C 1
ATOM 701 O O . TRP A 1 95 ? -9.607 2.142 14.788 1.00 98.44 95 TRP A O 1
ATOM 711 N N . ILE A 1 96 ? -7.463 2.428 14.182 1.00 98.25 96 ILE A N 1
ATOM 712 C CA . ILE A 1 96 ? -7.221 1.030 13.814 1.00 98.25 96 ILE A CA 1
ATOM 713 C C . ILE A 1 96 ? -7.430 0.116 15.022 1.00 98.25 96 ILE A C 1
ATOM 715 O O . ILE A 1 96 ? -8.166 -0.865 14.917 1.00 98.25 96 ILE A O 1
ATOM 719 N N . GLU A 1 97 ? -6.839 0.441 16.173 1.00 97.88 97 GLU A N 1
ATOM 720 C CA . GLU A 1 97 ? -7.010 -0.331 17.407 1.00 97.88 97 GLU A CA 1
ATOM 721 C C . GLU A 1 97 ? -8.483 -0.427 17.802 1.00 97.88 97 GLU A C 1
ATOM 723 O O . GLU A 1 97 ? -9.009 -1.526 17.991 1.00 97.88 97 GLU A O 1
ATOM 728 N N . ARG A 1 98 ? -9.184 0.711 17.847 1.00 96.38 98 ARG A N 1
ATOM 729 C CA . ARG A 1 98 ? -10.615 0.765 18.172 1.00 96.38 98 ARG A CA 1
ATOM 730 C C . ARG A 1 98 ? -11.449 -0.108 17.231 1.00 96.38 98 ARG A C 1
ATOM 732 O O . ARG A 1 98 ? -12.270 -0.901 17.696 1.00 96.38 98 ARG A O 1
ATOM 739 N N . LEU A 1 99 ? -11.251 0.027 15.920 1.00 95.75 99 LEU A N 1
ATOM 740 C CA . LEU A 1 99 ? -12.031 -0.698 14.914 1.00 95.75 99 LEU A CA 1
ATOM 741 C C . LEU A 1 99 ? -11.745 -2.200 14.941 1.00 95.75 99 LEU A C 1
ATOM 743 O O . LEU A 1 99 ? -12.666 -2.998 14.773 1.00 95.75 99 LEU A O 1
ATOM 747 N N . ARG A 1 100 ? -10.501 -2.599 15.215 1.00 94.88 100 ARG A N 1
ATOM 748 C CA . ARG A 1 100 ? -10.127 -4.012 15.349 1.00 94.88 100 ARG A CA 1
ATOM 749 C C . ARG A 1 100 ? -10.577 -4.627 16.672 1.00 94.88 100 ARG A C 1
ATOM 751 O O . ARG A 1 100 ? -10.867 -5.817 16.699 1.00 94.88 100 ARG A O 1
ATOM 758 N N . VAL A 1 101 ? -10.705 -3.847 17.748 1.00 94.81 101 VAL A N 1
ATOM 759 C CA . VAL A 1 101 ? -11.368 -4.307 18.982 1.00 94.81 101 VAL A CA 1
ATOM 760 C C . VAL A 1 101 ? -12.853 -4.570 18.724 1.00 94.81 101 VAL A C 1
ATOM 762 O O . VAL A 1 101 ? -13.376 -5.594 19.159 1.00 94.81 101 VAL A O 1
ATOM 765 N N . ALA A 1 102 ? -13.527 -3.684 17.984 1.00 93.25 102 ALA A N 1
ATOM 766 C CA . ALA A 1 102 ? -14.934 -3.857 17.627 1.00 93.25 102 ALA A CA 1
ATOM 767 C C . ALA A 1 102 ? -15.159 -5.017 16.638 1.00 93.25 102 ALA A C 1
ATOM 769 O O . ALA A 1 102 ? -16.161 -5.725 16.731 1.00 93.25 102 ALA A O 1
ATOM 770 N N . ASN A 1 103 ? -14.229 -5.225 15.702 1.00 94.06 103 ASN A N 1
ATOM 771 C CA . ASN A 1 103 ? -14.260 -6.321 14.741 1.00 94.06 103 ASN A CA 1
ATOM 772 C C . ASN A 1 103 ? -12.842 -6.884 14.488 1.00 94.06 103 ASN A C 1
ATOM 774 O O . ASN A 1 103 ? -12.141 -6.414 13.586 1.00 94.06 103 ASN A O 1
ATOM 778 N N . PRO A 1 104 ? -12.430 -7.939 15.219 1.00 93.88 104 PRO A N 1
ATOM 779 C CA . PRO A 1 104 ? -11.099 -8.542 15.076 1.00 93.88 104 PRO A CA 1
ATOM 780 C C . PRO A 1 104 ? -10.810 -9.155 13.700 1.00 93.88 104 PRO A C 1
ATOM 782 O O . PRO A 1 104 ? -9.650 -9.430 13.389 1.00 93.88 104 PRO A O 1
ATOM 785 N N . ALA A 1 105 ? -11.844 -9.381 12.881 1.00 94.19 105 ALA A N 1
ATOM 786 C CA . ALA A 1 105 ? -11.704 -9.911 11.528 1.00 94.19 105 ALA A CA 1
ATOM 787 C C . ALA A 1 105 ? -11.320 -8.839 10.492 1.00 94.19 105 ALA A C 1
ATOM 789 O O . ALA A 1 105 ? -10.965 -9.198 9.369 1.00 94.19 105 ALA A O 1
ATOM 790 N N . VAL A 1 106 ? -11.373 -7.545 10.840 1.00 96.44 106 VAL A N 1
ATOM 791 C CA . VAL A 1 106 ? -10.893 -6.472 9.956 1.00 96.44 106 VAL A CA 1
ATOM 792 C C . VAL A 1 106 ? -9.402 -6.665 9.694 1.00 96.44 106 VAL A C 1
ATOM 794 O O . VAL A 1 106 ? -8.596 -6.795 10.622 1.00 96.44 106 VAL A O 1
ATOM 797 N N . LEU A 1 107 ? -9.035 -6.673 8.414 1.00 97.56 107 LEU A N 1
ATOM 798 C CA . LEU A 1 107 ? -7.644 -6.653 7.984 1.00 97.56 107 LEU A CA 1
ATOM 799 C C . LEU A 1 107 ? -7.109 -5.227 8.041 1.00 97.56 107 LEU A C 1
ATOM 801 O O . LEU A 1 107 ? -7.709 -4.317 7.481 1.00 97.56 107 LEU A O 1
ATOM 805 N N . TYR A 1 108 ? -5.962 -5.031 8.668 1.00 98.56 108 TYR A N 1
ATOM 806 C CA . TYR A 1 108 ? -5.215 -3.792 8.562 1.00 98.56 108 TYR A CA 1
ATOM 807 C C . TYR A 1 108 ? -3.984 -3.989 7.675 1.00 98.56 108 TYR A C 1
ATOM 809 O O . TYR A 1 108 ? -3.139 -4.854 7.940 1.00 98.56 108 TYR A O 1
ATOM 817 N N . ILE A 1 109 ? -3.934 -3.179 6.617 1.00 98.69 109 ILE A N 1
ATOM 818 C CA . ILE A 1 109 ? -2.860 -3.091 5.640 1.00 98.69 109 ILE A CA 1
ATOM 819 C C . ILE A 1 109 ? -2.152 -1.746 5.828 1.00 98.69 109 ILE A C 1
ATOM 821 O O . ILE A 1 109 ? -2.778 -0.695 5.703 1.00 98.69 109 ILE A O 1
ATOM 825 N N . CYS A 1 110 ? -0.854 -1.790 6.115 1.00 98.69 110 CYS A N 1
ATOM 826 C CA . CYS A 1 110 ? -0.007 -0.606 6.209 1.00 98.69 110 CYS A CA 1
ATOM 827 C C . CYS A 1 110 ? 0.893 -0.515 4.975 1.00 98.69 110 CYS A C 1
ATOM 829 O O . CYS A 1 110 ? 1.870 -1.264 4.876 1.00 98.69 110 CYS A O 1
ATOM 831 N N . ASP A 1 111 ? 0.593 0.410 4.068 1.00 98.25 111 ASP A N 1
ATOM 832 C CA . ASP A 1 111 ? 1.575 0.896 3.101 1.00 98.25 111 ASP A CA 1
ATOM 833 C C . ASP A 1 111 ? 2.383 2.013 3.787 1.00 98.25 111 ASP A C 1
ATOM 835 O O . ASP A 1 111 ? 1.789 3.021 4.181 1.00 98.25 111 ASP A O 1
ATOM 839 N N . PRO A 1 112 ? 3.682 1.819 4.084 1.00 96.69 112 PRO A N 1
ATOM 840 C CA . PRO A 1 112 ? 4.407 2.736 4.960 1.00 96.69 112 PRO A CA 1
ATOM 841 C C . PRO A 1 112 ? 4.695 4.100 4.314 1.00 96.69 112 PRO A C 1
ATOM 843 O O . PRO A 1 112 ? 4.727 5.090 5.042 1.00 96.69 112 PRO A O 1
ATOM 846 N N . VAL A 1 113 ? 4.873 4.163 2.987 1.00 94.94 113 VAL A N 1
ATOM 847 C CA . VAL A 1 113 ? 5.063 5.393 2.188 1.00 94.94 113 VAL A CA 1
ATOM 848 C C . VAL A 1 113 ? 6.063 6.372 2.834 1.00 94.94 113 VAL A C 1
ATOM 850 O O . VAL A 1 113 ? 5.767 7.547 3.061 1.00 94.94 113 VAL A O 1
ATOM 853 N N . ILE A 1 114 ? 7.246 5.861 3.190 1.00 93.50 114 ILE A N 1
ATOM 854 C CA . ILE A 1 114 ? 8.303 6.586 3.919 1.00 93.50 114 ILE A CA 1
ATOM 855 C C . ILE A 1 114 ? 9.289 7.249 2.960 1.00 93.50 114 ILE A C 1
ATOM 857 O O . ILE A 1 114 ? 9.760 8.364 3.206 1.00 93.50 114 ILE A O 1
ATOM 861 N N . GLY A 1 115 ? 9.652 6.53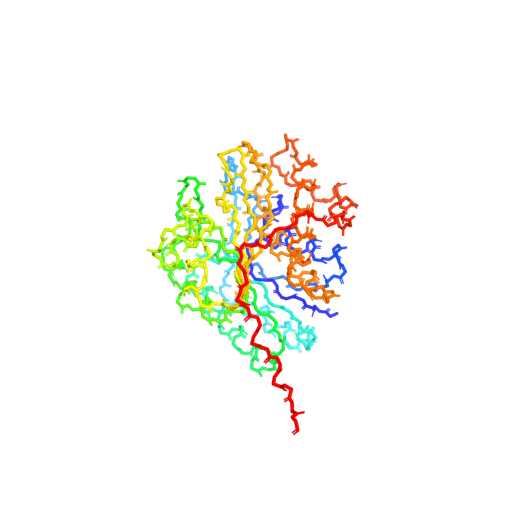8 1.899 1.00 90.06 115 GLY A N 1
ATOM 862 C CA . GLY A 1 115 ? 10.785 6.897 1.063 1.00 90.06 115 GLY A CA 1
ATOM 863 C C . GLY A 1 115 ? 10.964 5.948 -0.107 1.00 90.06 115 GLY A C 1
ATOM 864 O O . GLY A 1 115 ? 10.368 4.874 -0.147 1.00 90.06 115 GLY A O 1
ATOM 865 N N . ASP A 1 116 ? 11.807 6.331 -1.053 1.00 88.75 116 ASP A N 1
ATOM 866 C CA . ASP A 1 116 ? 12.184 5.466 -2.171 1.00 88.75 116 ASP A CA 1
ATOM 867 C C . ASP A 1 116 ? 13.613 5.774 -2.630 1.00 88.75 116 ASP A C 1
ATOM 869 O O . ASP A 1 116 ? 14.163 6.834 -2.335 1.00 88.75 116 ASP A O 1
ATOM 873 N N . GLU A 1 117 ? 14.235 4.854 -3.358 1.00 83.62 117 GLU A N 1
ATOM 874 C CA . GLU A 1 117 ? 15.478 5.153 -4.065 1.00 83.62 117 GLU A CA 1
ATOM 875 C C . GLU A 1 117 ? 15.182 5.941 -5.356 1.00 83.62 117 GLU A C 1
ATOM 877 O O . GLU A 1 117 ? 14.238 5.610 -6.074 1.00 83.62 117 GLU A O 1
ATOM 882 N N . PRO A 1 118 ? 16.011 6.937 -5.725 1.00 82.25 118 PRO A N 1
ATOM 883 C CA . PRO A 1 118 ? 17.226 7.398 -5.045 1.00 82.25 118 PRO A CA 1
ATOM 884 C C . PRO A 1 118 ? 16.995 8.528 -4.022 1.00 82.25 118 PRO A C 1
ATOM 886 O O . PRO A 1 118 ? 17.956 8.965 -3.390 1.00 82.25 118 PRO A O 1
ATOM 889 N N . ASP A 1 119 ? 15.762 9.015 -3.875 1.00 82.12 119 ASP A N 1
ATOM 890 C CA . ASP A 1 119 ? 15.443 10.258 -3.155 1.00 82.12 119 ASP A CA 1
ATOM 891 C C . ASP A 1 119 ? 15.528 10.132 -1.621 1.00 82.12 119 ASP A C 1
ATOM 893 O O . ASP A 1 119 ? 15.638 11.132 -0.910 1.00 82.12 119 ASP A O 1
ATOM 897 N N . GLY A 1 120 ? 15.541 8.905 -1.101 1.00 86.19 120 GLY A N 1
ATOM 898 C CA . GLY A 1 120 ? 15.605 8.608 0.322 1.00 86.19 120 GLY A CA 1
ATOM 899 C C . GLY A 1 120 ? 14.263 8.812 1.027 1.00 86.19 120 GLY A C 1
ATOM 900 O O . GLY A 1 120 ? 13.192 8.649 0.442 1.00 86.19 120 GLY A O 1
ATOM 901 N N . VAL A 1 121 ? 14.318 9.132 2.322 1.00 84.44 121 VAL A N 1
ATOM 902 C CA . VAL A 1 121 ? 13.125 9.414 3.135 1.00 84.44 121 VAL A CA 1
ATOM 903 C C . VAL A 1 121 ? 12.560 10.780 2.743 1.00 84.44 121 VAL A C 1
ATOM 905 O O . VAL A 1 121 ? 13.267 11.781 2.844 1.00 84.44 121 VAL A O 1
ATOM 908 N N . TYR A 1 122 ? 11.287 10.826 2.343 1.00 88.69 122 TYR A N 1
ATOM 909 C CA . TYR A 1 122 ? 10.578 12.079 2.042 1.00 88.69 122 TYR A CA 1
ATOM 910 C C . TYR A 1 122 ? 9.490 12.430 3.069 1.00 88.69 122 TYR A C 1
ATOM 912 O O . TYR A 1 122 ? 8.932 13.528 3.015 1.00 88.69 122 TYR A O 1
ATOM 920 N N . LEU A 1 123 ? 9.163 11.525 3.999 1.00 86.94 123 LEU A N 1
ATOM 921 C CA . LEU A 1 123 ? 8.364 11.865 5.179 1.00 86.94 123 LEU A CA 1
ATOM 922 C C . LEU A 1 123 ? 9.182 12.679 6.187 1.00 86.94 123 LEU A C 1
ATOM 924 O O . LEU A 1 123 ? 10.399 12.532 6.290 1.00 86.94 123 LEU A O 1
ATOM 928 N N . ASP A 1 124 ? 8.489 13.492 6.986 1.00 91.75 124 ASP A N 1
ATOM 929 C CA . ASP A 1 124 ? 9.075 14.034 8.210 1.00 91.75 124 ASP A CA 1
ATOM 930 C C . ASP A 1 124 ? 9.583 12.884 9.096 1.00 91.75 124 ASP A C 1
ATOM 932 O O . ASP A 1 124 ? 8.918 11.853 9.240 1.00 91.75 124 ASP A O 1
ATOM 936 N N . GLU A 1 125 ? 10.766 13.050 9.688 1.00 93.62 125 GLU A N 1
ATOM 937 C CA . GLU A 1 125 ? 11.428 11.976 10.430 1.00 93.62 125 GLU A CA 1
ATOM 938 C C . GLU A 1 125 ? 10.566 11.467 11.596 1.00 93.62 125 GLU A C 1
ATOM 940 O O . GLU A 1 125 ? 10.500 10.256 11.824 1.00 93.62 125 GLU A O 1
ATOM 945 N N . ALA A 1 126 ? 9.842 12.355 12.289 1.00 97.00 126 ALA A N 1
ATOM 946 C CA . ALA A 1 126 ? 8.955 11.947 13.373 1.00 97.00 126 ALA A CA 1
ATOM 947 C C . ALA A 1 126 ? 7.757 11.144 12.845 1.00 97.00 126 ALA A C 1
ATOM 949 O O . ALA A 1 126 ? 7.345 10.173 13.479 1.00 97.00 126 ALA A O 1
ATOM 950 N N . ALA A 1 127 ? 7.224 11.494 11.669 1.00 97.31 127 ALA A N 1
ATOM 951 C CA . ALA A 1 127 ? 6.171 10.716 11.017 1.00 97.31 127 ALA A CA 1
ATOM 952 C C . ALA A 1 127 ? 6.672 9.322 10.605 1.00 97.31 127 ALA A C 1
ATOM 954 O O . ALA A 1 127 ? 6.019 8.325 10.909 1.00 97.31 127 ALA A O 1
ATOM 955 N N . ALA A 1 128 ? 7.851 9.233 9.983 1.00 97.25 128 ALA A N 1
ATOM 956 C CA . ALA A 1 128 ? 8.450 7.963 9.573 1.00 97.25 128 ALA A CA 1
ATOM 957 C C . ALA A 1 128 ? 8.720 7.038 10.776 1.00 97.25 128 ALA A C 1
ATOM 959 O O . ALA A 1 128 ? 8.386 5.850 10.749 1.00 97.25 128 ALA A O 1
ATOM 960 N N . GLN A 1 129 ? 9.277 7.582 11.865 1.00 97.94 129 GLN A N 1
ATOM 961 C CA . GLN A 1 129 ? 9.488 6.839 13.112 1.00 97.94 129 GLN A CA 1
ATOM 962 C C . GLN A 1 129 ? 8.157 6.390 13.725 1.00 97.94 129 GLN A C 1
ATOM 964 O O . GLN A 1 129 ? 8.031 5.240 14.141 1.00 97.94 129 GLN A O 1
ATOM 969 N N . ALA A 1 130 ? 7.131 7.244 13.709 1.00 98.44 130 ALA A N 1
ATOM 970 C CA . ALA A 1 130 ? 5.805 6.881 14.190 1.00 98.44 130 ALA A CA 1
ATOM 971 C C . ALA A 1 130 ? 5.163 5.761 13.356 1.00 98.44 130 ALA A C 1
ATOM 973 O O . ALA A 1 130 ? 4.532 4.875 13.928 1.00 98.44 130 ALA A O 1
ATOM 974 N N . VAL A 1 131 ? 5.342 5.735 12.028 1.00 98.50 131 VAL A N 1
ATOM 975 C CA . VAL A 1 131 ? 4.877 4.614 11.189 1.00 98.50 131 VAL A CA 1
ATOM 976 C C . VAL A 1 131 ? 5.534 3.307 11.645 1.00 98.50 131 VAL A C 1
ATOM 978 O O . VAL A 1 131 ? 4.830 2.325 11.897 1.00 98.50 131 VAL A O 1
ATOM 981 N N . ARG A 1 132 ? 6.862 3.303 11.828 1.00 98.25 132 ARG A N 1
ATOM 982 C CA . ARG A 1 132 ? 7.619 2.136 12.317 1.00 98.25 132 ARG A CA 1
ATOM 983 C C . ARG A 1 132 ? 7.150 1.673 13.695 1.00 98.25 132 ARG A C 1
ATOM 985 O O . ARG A 1 132 ? 6.962 0.480 13.898 1.00 98.25 132 ARG A O 1
ATOM 992 N N . ASP A 1 133 ? 6.973 2.605 14.626 1.00 98.25 133 ASP A N 1
ATOM 993 C CA . ASP A 1 133 ? 6.789 2.283 16.044 1.00 98.25 133 ASP A CA 1
ATOM 994 C C . ASP A 1 133 ? 5.315 2.092 16.434 1.00 98.25 133 ASP A 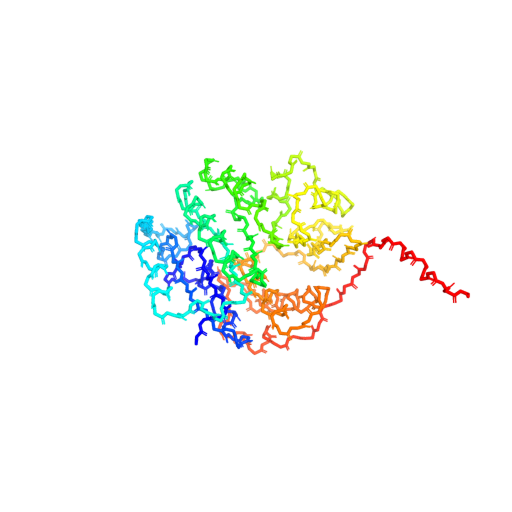C 1
ATOM 996 O O . ASP A 1 133 ? 5.029 1.396 17.407 1.00 98.25 133 ASP A O 1
ATOM 1000 N N . GLN A 1 134 ? 4.374 2.678 15.683 1.00 98.56 134 GLN A N 1
ATOM 1001 C CA . GLN A 1 134 ? 2.941 2.656 16.003 1.00 98.56 134 GLN A CA 1
ATOM 1002 C C . GLN A 1 134 ? 2.101 1.883 14.978 1.00 98.56 134 GLN A C 1
ATOM 1004 O O . GLN A 1 134 ? 1.173 1.182 15.370 1.00 98.56 134 GLN A O 1
ATOM 1009 N N . LEU A 1 135 ? 2.396 1.970 13.673 1.00 98.62 135 LEU A N 1
ATOM 1010 C CA . LEU A 1 135 ? 1.556 1.350 12.635 1.00 98.62 135 LEU A CA 1
ATOM 1011 C C . LEU A 1 135 ? 2.008 -0.051 12.244 1.00 98.62 135 LEU A C 1
ATOM 1013 O O . LEU A 1 135 ? 1.174 -0.955 12.183 1.00 98.62 135 LEU A O 1
ATOM 1017 N N . ILE A 1 136 ? 3.305 -0.255 12.001 1.00 98.50 136 ILE A N 1
ATOM 1018 C CA . ILE A 1 136 ? 3.837 -1.575 11.631 1.00 98.50 136 ILE A CA 1
ATOM 1019 C C . ILE A 1 136 ? 3.467 -2.655 12.666 1.00 98.50 136 ILE A C 1
ATOM 1021 O O . ILE A 1 136 ? 2.991 -3.712 12.245 1.00 98.50 136 ILE A O 1
ATOM 1025 N N . PRO A 1 137 ? 3.551 -2.422 13.995 1.00 98.12 137 PRO A N 1
ATOM 1026 C CA . PRO A 1 137 ? 3.170 -3.431 14.988 1.00 98.12 137 PRO A CA 1
ATOM 1027 C C . PRO A 1 137 ? 1.680 -3.800 14.971 1.00 98.12 137 PRO A C 1
ATOM 1029 O O . PRO A 1 137 ? 1.307 -4.894 15.398 1.00 98.12 137 PRO A O 1
ATOM 1032 N N . LEU A 1 138 ? 0.815 -2.906 14.482 1.00 98.19 138 LEU A N 1
ATOM 1033 C CA . LEU A 1 138 ? -0.622 -3.156 14.370 1.00 98.19 138 LEU A CA 1
ATOM 1034 C C . LEU A 1 138 ? -0.981 -3.924 13.090 1.00 98.19 138 LEU A C 1
ATOM 1036 O O . LEU A 1 138 ? -2.050 -4.543 13.038 1.00 98.19 138 LEU A O 1
ATOM 1040 N N . ALA A 1 139 ? -0.131 -3.871 12.062 1.00 98.31 139 ALA A N 1
ATOM 1041 C CA . ALA A 1 139 ? -0.424 -4.359 10.720 1.00 98.31 139 ALA A CA 1
ATOM 1042 C C . ALA A 1 139 ? -0.508 -5.891 10.641 1.00 98.31 139 ALA A C 1
ATOM 1044 O O . ALA A 1 139 ? 0.340 -6.628 11.144 1.00 98.31 139 ALA A O 1
ATOM 1045 N N . GLN A 1 140 ? -1.535 -6.390 9.948 1.00 98.06 140 GLN A N 1
ATOM 1046 C CA . GLN A 1 140 ? -1.584 -7.795 9.523 1.00 98.06 140 GLN A CA 1
ATOM 1047 C C . GLN A 1 140 ? -0.835 -7.990 8.202 1.00 98.06 140 GLN A C 1
ATOM 1049 O O . GLN A 1 140 ? -0.262 -9.060 7.974 1.00 98.06 140 GLN A O 1
ATOM 1054 N N . ILE A 1 141 ? -0.847 -6.955 7.359 1.00 98.62 141 ILE A N 1
ATOM 1055 C CA . ILE A 1 141 ? -0.194 -6.910 6.056 1.00 98.62 141 ILE A CA 1
ATOM 1056 C C . ILE A 1 141 ? 0.562 -5.589 5.946 1.00 98.62 141 ILE A C 1
ATOM 1058 O O . ILE A 1 141 ? 0.022 -4.544 6.301 1.00 98.62 141 ILE A O 1
ATOM 1062 N N . THR A 1 142 ? 1.779 -5.610 5.422 1.00 98.56 142 THR A N 1
ATOM 1063 C CA . THR A 1 142 ? 2.478 -4.382 5.026 1.00 98.56 142 THR A CA 1
ATOM 1064 C C . THR A 1 142 ? 3.080 -4.522 3.636 1.00 98.56 142 THR A C 1
ATOM 1066 O O . THR A 1 142 ? 3.405 -5.636 3.217 1.00 98.56 142 THR A O 1
ATOM 1069 N N . THR A 1 143 ? 3.170 -3.411 2.907 1.00 98.50 143 THR A N 1
ATOM 1070 C CA . THR A 1 143 ? 3.559 -3.387 1.489 1.00 98.50 143 THR A CA 1
ATOM 1071 C C . THR A 1 143 ? 4.790 -2.512 1.200 1.00 98.50 143 THR A C 1
ATOM 1073 O O . THR A 1 143 ? 4.736 -1.712 0.269 1.00 98.50 143 THR A O 1
ATOM 1076 N N . PRO A 1 144 ? 5.890 -2.611 1.975 1.00 98.31 144 PRO A N 1
ATOM 1077 C CA . PRO A 1 144 ? 7.042 -1.735 1.790 1.00 98.31 144 PRO A CA 1
ATOM 1078 C C . PRO A 1 144 ? 7.700 -1.960 0.425 1.00 98.31 144 PRO A C 1
ATOM 1080 O O . PRO A 1 144 ? 7.736 -3.081 -0.087 1.00 98.31 144 PRO A O 1
ATOM 1083 N N . ASN A 1 145 ? 8.318 -0.933 -0.140 1.00 97.38 145 ASN A N 1
ATOM 1084 C CA . ASN A 1 145 ? 9.352 -1.141 -1.151 1.00 97.38 145 ASN A CA 1
ATOM 1085 C C . ASN A 1 145 ? 10.670 -1.627 -0.501 1.00 97.38 145 ASN A C 1
ATOM 1087 O O . ASN A 1 145 ? 10.822 -1.670 0.725 1.00 97.38 145 ASN A O 1
ATOM 1091 N N . ARG A 1 146 ? 11.651 -2.021 -1.320 1.00 96.38 146 ARG A N 1
ATOM 1092 C CA . ARG A 1 146 ? 12.976 -2.477 -0.852 1.00 96.38 146 ARG A CA 1
ATOM 1093 C C . ARG A 1 146 ? 13.688 -1.462 0.060 1.00 96.38 146 ARG A C 1
ATOM 1095 O O . ARG A 1 146 ? 14.339 -1.870 1.029 1.00 96.38 146 ARG A O 1
ATOM 1102 N N . PHE A 1 147 ? 13.597 -0.169 -0.252 1.00 96.31 147 PHE A N 1
ATOM 1103 C CA . PHE A 1 147 ? 14.219 0.896 0.537 1.00 96.31 147 PHE A CA 1
ATOM 1104 C C . PHE A 1 147 ? 13.566 0.997 1.919 1.00 96.31 147 PHE A C 1
ATOM 1106 O O . PHE A 1 147 ? 14.249 0.916 2.939 1.00 96.31 147 PHE A O 1
ATOM 1113 N N . GLU A 1 148 ? 12.240 1.081 1.953 1.00 97.75 148 GLU A N 1
ATOM 1114 C CA . GLU A 1 148 ? 11.444 1.163 3.175 1.00 97.75 148 GLU A CA 1
ATOM 1115 C C . GLU A 1 148 ? 11.650 -0.065 4.052 1.00 97.75 148 GLU A C 1
ATOM 1117 O O . GLU A 1 148 ? 11.822 0.072 5.259 1.00 97.75 148 GLU A O 1
ATOM 1122 N N . LEU A 1 149 ? 11.714 -1.261 3.460 1.00 98.38 149 LEU A N 1
ATOM 1123 C CA . LEU A 1 149 ? 12.018 -2.487 4.193 1.00 98.38 149 LEU A CA 1
ATOM 1124 C C . LEU A 1 149 ? 13.371 -2.386 4.908 1.00 98.38 149 LEU A C 1
ATOM 1126 O O . LEU A 1 149 ? 13.479 -2.737 6.085 1.00 98.38 149 LEU A O 1
ATOM 1130 N N . SER A 1 150 ? 14.393 -1.895 4.207 1.00 97.62 150 SER A N 1
ATOM 1131 C CA . SER A 1 150 ? 15.735 -1.738 4.773 1.00 97.62 150 SER A CA 1
ATOM 1132 C C . SER A 1 150 ? 15.747 -0.683 5.881 1.00 97.62 150 SER A C 1
ATOM 1134 O O . SER A 1 150 ? 16.348 -0.889 6.933 1.00 97.62 150 SER A O 1
ATOM 1136 N N . TRP A 1 151 ? 15.025 0.422 5.687 1.00 97.50 151 TRP A N 1
ATOM 1137 C CA . TRP A 1 151 ? 14.900 1.491 6.676 1.00 97.50 151 TRP A CA 1
ATOM 1138 C C . TRP A 1 151 ? 14.155 1.036 7.940 1.00 97.50 151 TRP A C 1
ATOM 1140 O O . TRP A 1 151 ? 14.621 1.266 9.055 1.00 97.50 151 TRP A O 1
ATOM 1150 N N . LEU A 1 152 ? 13.029 0.338 7.774 1.00 97.88 152 LEU A N 1
ATOM 1151 C CA . LEU A 1 152 ? 12.181 -0.141 8.868 1.00 97.88 152 LEU A CA 1
ATOM 1152 C C . LEU A 1 152 ? 12.874 -1.204 9.725 1.00 97.88 152 LEU A C 1
ATOM 1154 O O . LEU A 1 152 ? 12.667 -1.248 10.936 1.00 97.88 152 LEU A O 1
ATOM 1158 N N . THR A 1 153 ? 13.680 -2.066 9.103 1.00 97.69 153 THR A N 1
ATOM 1159 C CA . THR A 1 153 ? 14.334 -3.199 9.780 1.00 97.69 153 THR A CA 1
ATOM 1160 C C . THR A 1 153 ? 15.771 -2.906 10.209 1.00 97.69 153 THR A C 1
ATOM 1162 O O . THR A 1 153 ? 16.310 -3.610 11.061 1.00 97.69 153 THR A O 1
ATOM 1165 N N . GLY A 1 154 ? 16.420 -1.904 9.606 1.00 97.19 154 GLY A N 1
ATOM 1166 C CA . GLY A 1 154 ? 17.864 -1.688 9.720 1.00 97.19 154 GLY A CA 1
ATOM 1167 C C . GLY A 1 154 ? 18.709 -2.789 9.061 1.00 97.19 154 GLY A C 1
ATOM 1168 O O . GLY A 1 154 ? 19.915 -2.855 9.299 1.00 97.19 154 GLY A O 1
ATOM 1169 N N . MET A 1 155 ? 18.095 -3.674 8.268 1.00 97.69 155 MET A N 1
ATOM 1170 C CA . MET A 1 155 ? 18.749 -4.793 7.585 1.00 97.69 155 MET A CA 1
ATOM 1171 C C . MET A 1 155 ? 18.937 -4.485 6.098 1.00 97.69 155 MET A C 1
ATOM 1173 O O . MET A 1 155 ? 18.231 -3.659 5.529 1.00 97.69 155 MET A O 1
ATOM 1177 N N . SER A 1 156 ? 19.877 -5.166 5.441 1.00 95.56 156 SER A N 1
ATOM 1178 C CA . SER A 1 156 ? 19.998 -5.083 3.985 1.00 95.56 156 SER A CA 1
ATOM 1179 C C . SER A 1 156 ? 18.918 -5.918 3.292 1.00 95.56 156 SER A C 1
ATOM 1181 O O . SER A 1 156 ? 18.476 -6.943 3.811 1.00 95.56 156 SER A O 1
ATOM 1183 N N . ALA A 1 157 ? 18.524 -5.487 2.093 1.00 95.88 157 ALA A N 1
ATOM 1184 C CA . ALA A 1 157 ? 17.613 -6.203 1.202 1.00 95.88 157 ALA A CA 1
ATOM 1185 C C . ALA A 1 157 ? 18.171 -6.219 -0.236 1.00 95.88 157 ALA A C 1
ATOM 1187 O O . ALA A 1 157 ? 17.496 -5.845 -1.194 1.00 95.88 157 ALA A O 1
ATOM 1188 N N . ASN A 1 158 ? 19.448 -6.587 -0.399 1.00 93.38 158 ASN A N 1
ATOM 1189 C CA . ASN A 1 158 ? 20.154 -6.552 -1.692 1.00 93.38 158 ASN A CA 1
ATOM 1190 C C . ASN A 1 158 ? 20.029 -7.852 -2.490 1.00 93.38 158 ASN A C 1
ATOM 1192 O O . ASN A 1 158 ? 20.320 -7.882 -3.683 1.00 93.38 158 ASN A O 1
ATOM 1196 N N . THR A 1 159 ? 19.566 -8.924 -1.850 1.00 94.06 159 THR A N 1
ATOM 1197 C CA . THR A 1 159 ? 19.262 -10.207 -2.492 1.00 94.06 159 THR A CA 1
ATOM 1198 C C . THR A 1 159 ? 17.849 -10.665 -2.132 1.00 94.06 159 THR A C 1
ATOM 1200 O O . THR A 1 159 ? 17.248 -10.163 -1.177 1.00 94.06 159 THR A O 1
ATOM 1203 N N . SER A 1 160 ? 17.306 -11.642 -2.862 1.00 93.00 160 SER A N 1
ATOM 1204 C CA . SER A 1 160 ? 16.006 -12.244 -2.529 1.00 93.00 160 SER A CA 1
ATOM 1205 C C . SER A 1 160 ? 16.011 -12.883 -1.133 1.00 93.00 160 SER A C 1
ATOM 1207 O O . SER A 1 160 ? 15.071 -12.695 -0.365 1.00 93.00 160 SER A O 1
ATOM 1209 N N . GLY A 1 161 ? 17.097 -13.567 -0.755 1.00 94.00 161 GLY A N 1
ATOM 1210 C CA . GLY A 1 161 ? 17.260 -14.147 0.582 1.00 94.00 161 GLY A CA 1
ATOM 1211 C C . GLY A 1 161 ? 17.321 -13.094 1.694 1.00 94.00 161 GLY A C 1
ATOM 1212 O O . GLY A 1 161 ? 16.656 -13.241 2.717 1.00 94.00 161 GLY A O 1
ATOM 1213 N N . GLU A 1 162 ? 18.068 -12.007 1.483 1.00 96.06 162 GLU A N 1
ATOM 1214 C CA . GLU A 1 162 ? 18.099 -10.866 2.410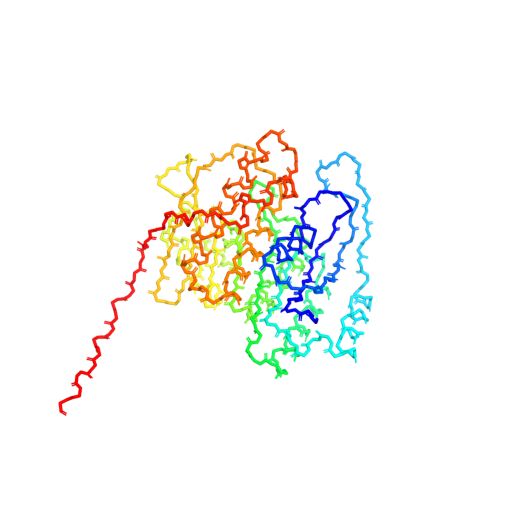 1.00 96.06 162 GLU A CA 1
ATOM 1215 C C . GLU A 1 162 ? 16.723 -10.212 2.555 1.00 96.06 162 GLU A C 1
ATOM 1217 O O . GLU A 1 162 ? 16.275 -9.976 3.674 1.00 96.06 162 GLU A O 1
ATOM 1222 N N . THR A 1 163 ? 16.017 -10.015 1.439 1.00 96.94 163 THR A N 1
ATOM 1223 C CA . THR A 1 163 ? 14.656 -9.460 1.418 1.00 96.94 163 THR A CA 1
ATOM 1224 C C . THR A 1 163 ? 13.699 -10.307 2.257 1.00 96.94 163 THR A C 1
ATOM 1226 O O . THR A 1 163 ? 12.979 -9.774 3.098 1.00 96.94 163 THR A O 1
ATOM 1229 N N . VAL A 1 164 ? 13.723 -11.635 2.089 1.00 96.94 164 VAL A N 1
ATOM 1230 C CA . VAL A 1 164 ? 12.892 -12.560 2.879 1.00 96.94 164 VAL A CA 1
ATOM 1231 C C . VAL A 1 164 ? 13.238 -12.491 4.368 1.00 96.94 164 VAL A C 1
ATOM 1233 O O . VAL A 1 164 ? 12.338 -12.474 5.208 1.00 96.94 164 VAL A O 1
ATOM 1236 N N . ASN A 1 165 ? 14.526 -12.431 4.713 1.00 96.25 165 ASN A N 1
ATOM 1237 C CA . ASN A 1 165 ? 14.962 -12.345 6.106 1.00 96.25 165 ASN A CA 1
ATOM 1238 C C . ASN A 1 165 ? 14.540 -11.023 6.759 1.00 96.25 165 ASN A C 1
ATOM 1240 O O . ASN A 1 165 ? 13.967 -11.050 7.845 1.00 96.25 165 ASN A O 1
ATOM 1244 N N . ALA A 1 166 ? 14.766 -9.889 6.093 1.00 97.69 166 ALA A N 1
ATOM 1245 C CA . ALA A 1 166 ? 14.344 -8.580 6.581 1.00 97.69 166 ALA A CA 1
ATOM 1246 C C . ALA A 1 166 ? 12.816 -8.518 6.751 1.00 97.69 166 ALA A C 1
ATOM 1248 O O . ALA A 1 166 ? 12.325 -8.134 7.810 1.00 97.69 166 ALA A O 1
ATOM 1249 N N . ALA A 1 167 ? 12.052 -9.000 5.767 1.00 97.75 167 ALA A N 1
ATOM 1250 C CA . ALA A 1 167 ? 10.593 -9.046 5.838 1.00 97.75 167 ALA A CA 1
ATOM 1251 C C . ALA A 1 167 ? 10.079 -9.873 7.029 1.00 97.75 167 ALA A C 1
ATOM 1253 O O . ALA A 1 167 ? 9.161 -9.445 7.724 1.00 97.75 167 ALA A O 1
ATOM 1254 N N . ARG A 1 168 ? 10.697 -11.025 7.328 1.00 96.19 168 ARG A N 1
ATOM 1255 C CA . ARG A 1 168 ? 10.339 -11.838 8.508 1.00 96.19 168 ARG A CA 1
ATOM 1256 C C . ARG A 1 168 ? 10.624 -11.136 9.835 1.00 96.19 168 ARG A C 1
ATOM 1258 O O . ARG A 1 168 ? 9.930 -11.402 10.812 1.00 96.19 168 ARG A O 1
ATOM 1265 N N . MET A 1 169 ? 11.623 -10.258 9.874 1.00 96.62 169 MET A N 1
ATOM 1266 C CA . MET A 1 169 ? 11.982 -9.489 11.069 1.00 96.62 169 MET A CA 1
ATOM 1267 C C . MET A 1 169 ? 11.103 -8.251 11.280 1.00 96.62 169 MET A C 1
ATOM 1269 O O . MET A 1 169 ? 11.097 -7.704 12.379 1.00 96.62 169 MET A O 1
ATOM 1273 N N . LEU A 1 170 ? 10.344 -7.823 10.265 1.00 96.81 170 LEU A N 1
ATOM 1274 C CA . LEU A 1 170 ? 9.537 -6.602 10.316 1.00 96.81 170 LEU A CA 1
ATOM 1275 C C . LEU A 1 170 ? 8.353 -6.691 11.296 1.00 96.81 170 LEU A C 1
ATOM 1277 O O . LEU A 1 170 ? 7.945 -5.678 11.855 1.00 96.81 170 LEU A O 1
ATOM 1281 N N . GLY A 1 171 ? 7.806 -7.891 11.518 1.00 93.62 171 GLY A N 1
ATOM 1282 C CA . GLY A 1 171 ? 6.741 -8.146 12.498 1.00 93.62 171 GLY A CA 1
ATOM 1283 C C . GLY A 1 171 ? 5.400 -8.612 11.909 1.00 93.62 171 GLY A C 1
ATOM 1284 O O . GLY A 1 171 ? 4.865 -9.613 12.400 1.00 93.62 171 GLY A O 1
ATOM 1285 N N . PRO A 1 172 ? 4.836 -7.960 10.869 1.00 96.62 172 PRO A N 1
ATOM 1286 C CA . PRO A 1 172 ? 3.586 -8.399 10.251 1.00 96.62 172 PRO A CA 1
ATOM 1287 C C . PRO A 1 172 ? 3.672 -9.814 9.672 1.00 96.62 172 PRO A C 1
ATOM 1289 O O . PRO A 1 172 ? 4.695 -10.232 9.134 1.00 96.62 172 PRO A O 1
ATOM 1292 N N . LYS A 1 173 ? 2.561 -10.558 9.740 1.00 93.81 173 LYS A N 1
ATOM 1293 C CA . LYS A 1 173 ? 2.504 -11.946 9.241 1.00 93.81 173 LYS A CA 1
ATOM 1294 C C . LYS A 1 17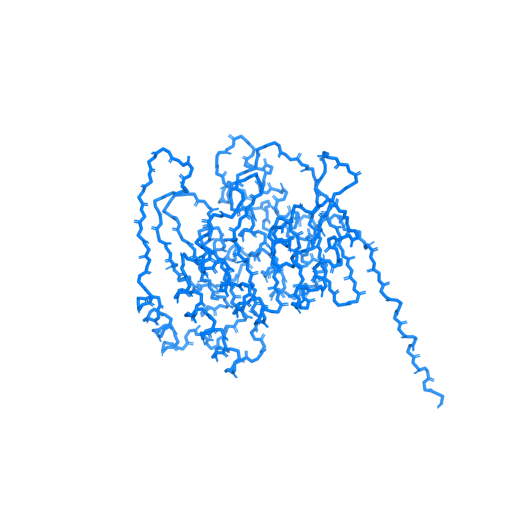3 ? 2.612 -12.038 7.722 1.00 93.81 173 LYS A C 1
ATOM 1296 O O . LYS A 1 173 ? 3.022 -13.075 7.217 1.00 93.81 173 LYS A O 1
ATOM 1301 N N . THR A 1 174 ? 2.173 -11.000 7.018 1.00 98.38 174 THR A N 1
ATOM 1302 C CA . THR A 1 174 ? 2.237 -10.910 5.560 1.00 98.38 174 THR A CA 1
ATOM 1303 C C . THR A 1 174 ? 2.993 -9.646 5.189 1.00 98.38 174 THR A C 1
ATOM 1305 O O . THR A 1 174 ? 2.599 -8.551 5.588 1.00 98.38 174 THR A O 1
ATOM 1308 N N . VAL A 1 175 ? 4.059 -9.787 4.413 1.00 98.69 175 VAL A N 1
ATOM 1309 C CA . VAL A 1 175 ? 4.843 -8.656 3.911 1.00 98.69 175 VAL A CA 1
ATOM 1310 C C . VAL A 1 175 ? 4.951 -8.792 2.400 1.00 98.69 175 VAL A C 1
ATOM 1312 O O . VAL A 1 175 ? 5.495 -9.778 1.911 1.00 98.69 175 VAL A O 1
ATOM 1315 N N . LEU A 1 176 ? 4.413 -7.830 1.656 1.00 98.69 176 LEU A N 1
ATOM 1316 C CA . LEU A 1 176 ? 4.544 -7.760 0.202 1.00 98.69 176 LEU A CA 1
ATOM 1317 C C . LEU A 1 176 ? 5.594 -6.707 -0.143 1.00 98.69 176 LEU A C 1
ATOM 1319 O O . LEU A 1 176 ? 5.300 -5.518 -0.171 1.00 98.69 176 LEU A O 1
ATOM 1323 N N . VAL A 1 177 ? 6.820 -7.150 -0.395 1.00 98.25 177 VAL A N 1
ATOM 1324 C CA . VAL A 1 177 ? 7.936 -6.262 -0.711 1.00 98.25 177 VAL A CA 1
ATOM 1325 C C . VAL A 1 177 ? 7.930 -5.928 -2.199 1.00 98.25 177 VAL A C 1
ATOM 1327 O O . VAL A 1 177 ? 8.076 -6.821 -3.038 1.00 98.25 177 VAL A O 1
ATOM 1330 N N . THR A 1 178 ? 7.796 -4.651 -2.539 1.00 96.38 178 THR A N 1
ATOM 1331 C CA . THR A 1 178 ? 7.871 -4.169 -3.927 1.00 96.38 178 THR A CA 1
ATOM 1332 C C . THR A 1 178 ? 9.302 -3.787 -4.306 1.00 96.38 178 THR A C 1
ATOM 1334 O O . THR A 1 178 ? 10.152 -3.567 -3.440 1.00 96.38 178 THR A O 1
ATOM 1337 N N . SER A 1 179 ? 9.603 -3.754 -5.608 1.00 92.94 179 SER A N 1
ATOM 1338 C CA . SER A 1 179 ? 10.943 -3.410 -6.122 1.00 92.94 179 SER A CA 1
ATOM 1339 C C . SER A 1 179 ? 12.078 -4.248 -5.502 1.00 92.94 179 SER A C 1
ATOM 1341 O O . SER A 1 179 ? 13.193 -3.767 -5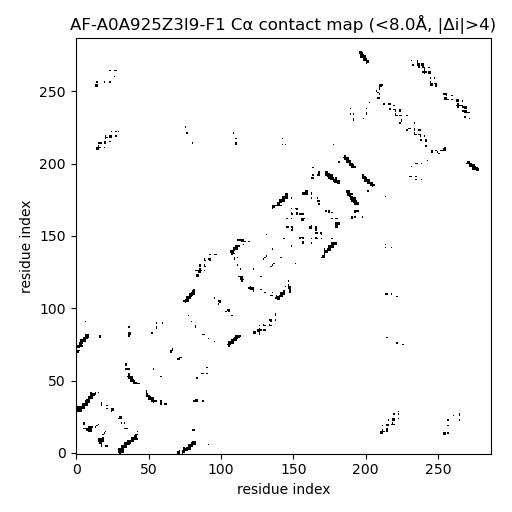.300 1.00 92.94 179 SER A O 1
ATOM 1343 N N . SER A 1 180 ? 11.797 -5.517 -5.190 1.00 92.00 180 SER A N 1
ATOM 1344 C CA . SER A 1 180 ? 12.775 -6.460 -4.640 1.00 92.00 180 SER A CA 1
ATOM 1345 C C . SER A 1 180 ? 13.833 -6.840 -5.688 1.00 92.00 180 SER A C 1
ATOM 1347 O O . SER A 1 180 ? 13.530 -6.841 -6.888 1.00 92.00 180 SER A O 1
ATOM 1349 N N . PRO A 1 181 ? 15.049 -7.238 -5.266 1.00 91.44 181 PRO A N 1
ATOM 1350 C CA . PRO A 1 181 ? 16.072 -7.756 -6.169 1.00 91.44 181 PRO A CA 1
ATOM 1351 C C . PRO A 1 181 ? 15.597 -9.018 -6.900 1.00 91.44 181 PRO A C 1
ATOM 1353 O O . PRO A 1 181 ? 14.978 -9.898 -6.300 1.00 91.44 181 PRO A O 1
ATOM 1356 N N . ALA A 1 182 ? 15.933 -9.120 -8.185 1.00 90.94 182 ALA A N 1
ATOM 1357 C CA . ALA A 1 182 ? 15.657 -10.281 -9.028 1.00 90.94 182 ALA A CA 1
ATOM 1358 C C . ALA A 1 182 ? 16.960 -10.854 -9.622 1.00 90.94 182 ALA A C 1
ATOM 1360 O O . ALA A 1 182 ? 18.055 -10.534 -9.167 1.00 90.94 182 ALA A O 1
ATOM 1361 N N . GLU A 1 183 ? 16.848 -11.723 -10.629 1.00 84.75 183 GLU A N 1
ATOM 1362 C CA . GLU A 1 183 ? 17.968 -12.490 -11.202 1.00 84.75 183 GLU A CA 1
ATOM 1363 C C . GLU A 1 183 ? 19.111 -11.607 -11.733 1.00 84.75 183 GLU A C 1
ATOM 1365 O O . GLU A 1 183 ? 20.267 -12.025 -11.734 1.00 84.75 183 GLU A O 1
ATOM 1370 N N . ASN A 1 184 ? 18.786 -10.407 -12.225 1.00 88.50 184 ASN A N 1
ATOM 1371 C CA . ASN A 1 184 ? 19.732 -9.426 -12.750 1.00 88.50 184 ASN A CA 1
ATOM 1372 C C . ASN A 1 184 ? 19.136 -8.003 -12.716 1.00 88.50 184 ASN A C 1
ATOM 1374 O O . ASN A 1 184 ? 17.951 -7.822 -12.446 1.00 88.50 184 ASN A O 1
ATOM 1378 N N . GLU A 1 185 ? 19.944 -6.996 -13.056 1.00 85.00 185 GLU A N 1
ATOM 1379 C CA . GLU A 1 185 ? 19.596 -5.566 -12.963 1.00 85.00 185 GLU A CA 1
ATOM 1380 C C . GLU A 1 185 ? 18.477 -5.093 -13.910 1.00 85.00 185 GLU A C 1
ATOM 1382 O O . GLU A 1 185 ? 17.921 -4.010 -13.714 1.00 85.00 185 GLU A O 1
ATOM 1387 N N . THR A 1 186 ? 18.128 -5.882 -14.932 1.00 89.69 186 THR A N 1
ATOM 1388 C CA . THR A 1 186 ? 17.025 -5.575 -15.866 1.00 89.69 186 THR A CA 1
ATOM 1389 C C . THR A 1 186 ? 15.671 -6.077 -15.364 1.00 89.69 186 THR A C 1
ATOM 1391 O O . THR A 1 186 ? 14.644 -5.905 -16.026 1.00 89.69 186 THR A O 1
ATOM 1394 N N . ARG A 1 187 ? 15.647 -6.716 -14.192 1.00 92.69 187 ARG A N 1
ATOM 1395 C CA . ARG A 1 187 ? 14.469 -7.341 -13.596 1.00 92.69 187 ARG A CA 1
ATOM 1396 C C . ARG A 1 187 ? 14.281 -6.829 -12.171 1.00 92.69 187 ARG A C 1
ATOM 1398 O O . ARG A 1 187 ? 15.241 -6.521 -11.475 1.00 92.69 187 ARG A O 1
ATOM 1405 N N . LEU A 1 188 ? 13.028 -6.763 -11.745 1.00 94.00 188 LEU A N 1
ATOM 1406 C CA . LEU A 1 188 ? 12.624 -6.505 -10.363 1.00 94.00 188 LEU A CA 1
ATOM 1407 C C . LEU A 1 188 ? 11.625 -7.577 -9.941 1.00 94.00 188 LEU A C 1
ATOM 1409 O O . LEU A 1 188 ? 11.106 -8.315 -10.782 1.00 94.00 188 LEU A O 1
ATOM 1413 N N . ALA A 1 189 ? 11.336 -7.664 -8.651 1.00 95.50 189 ALA A N 1
ATOM 1414 C CA . ALA A 1 189 ? 10.337 -8.587 -8.147 1.00 95.50 189 ALA A CA 1
ATOM 1415 C C . ALA A 1 189 ? 9.381 -7.946 -7.139 1.00 95.50 189 ALA A C 1
ATOM 1417 O O . ALA A 1 189 ? 9.761 -7.080 -6.353 1.00 95.50 189 ALA A O 1
ATOM 1418 N N . ASN A 1 190 ? 8.148 -8.445 -7.136 1.00 97.81 190 ASN A N 1
ATOM 1419 C CA . ASN A 1 190 ? 7.264 -8.359 -5.983 1.00 97.81 190 ASN A CA 1
ATOM 1420 C C . ASN A 1 190 ? 7.445 -9.645 -5.171 1.00 97.81 190 ASN A C 1
ATOM 1422 O O . ASN A 1 190 ? 7.202 -10.739 -5.689 1.00 97.81 190 ASN A O 1
ATOM 1426 N N . THR A 1 191 ? 7.886 -9.519 -3.922 1.00 98.12 191 THR A N 1
ATOM 1427 C CA . THR A 1 191 ? 8.162 -10.658 -3.037 1.00 98.12 191 THR A CA 1
ATOM 1428 C C . THR A 1 191 ? 7.132 -10.697 -1.922 1.00 98.12 191 THR A C 1
ATOM 1430 O O . THR A 1 191 ? 7.114 -9.829 -1.055 1.00 98.12 191 THR A O 1
ATOM 1433 N N . LEU A 1 192 ? 6.280 -11.715 -1.922 1.00 98.56 192 LEU A N 1
ATOM 1434 C CA . LEU A 1 192 ? 5.351 -11.987 -0.835 1.00 98.56 192 LEU A CA 1
ATOM 1435 C C . LEU A 1 192 ? 6.024 -12.900 0.187 1.00 98.56 192 LEU A C 1
ATOM 1437 O O . LEU A 1 192 ? 6.428 -14.013 -0.138 1.00 98.56 192 LEU A O 1
ATOM 1441 N N . VAL A 1 193 ? 6.091 -12.456 1.433 1.00 98.31 193 VAL A N 1
ATOM 1442 C CA . VAL A 1 193 ? 6.639 -13.217 2.552 1.00 98.31 193 VAL A CA 1
ATOM 1443 C C . VAL A 1 193 ? 5.524 -13.499 3.547 1.00 98.31 193 VAL A C 1
ATOM 1445 O O . VAL A 1 193 ? 4.862 -12.587 4.046 1.00 98.31 193 VAL A O 1
ATOM 1448 N N . LEU A 1 194 ? 5.322 -14.783 3.816 1.00 97.56 194 LEU A N 1
ATOM 1449 C CA . LEU A 1 194 ? 4.364 -15.335 4.765 1.00 97.56 194 LEU A CA 1
ATOM 1450 C C . LEU A 1 194 ? 5.132 -16.071 5.883 1.00 97.56 194 LEU A C 1
ATOM 1452 O O . LEU A 1 194 ? 6.350 -16.265 5.780 1.00 97.56 194 LEU A O 1
ATOM 1456 N N . PRO A 1 195 ? 4.468 -16.524 6.965 1.00 94.19 195 PRO A N 1
ATOM 1457 C CA . PRO A 1 195 ? 5.175 -17.119 8.101 1.00 94.19 195 PRO A CA 1
ATOM 1458 C C . PRO A 1 195 ? 5.953 -18.398 7.752 1.00 94.19 195 PRO A C 1
ATOM 1460 O O . PRO A 1 195 ? 7.003 -18.654 8.335 1.00 94.19 195 PRO A O 1
ATOM 1463 N N . ALA A 1 196 ? 5.446 -19.196 6.808 1.00 91.56 196 ALA A N 1
ATOM 1464 C CA . ALA A 1 196 ? 6.017 -20.493 6.432 1.00 91.56 196 ALA A CA 1
ATOM 1465 C C . ALA A 1 196 ? 6.573 -20.536 5.001 1.00 91.56 196 ALA A C 1
ATOM 1467 O O . ALA A 1 196 ? 7.311 -21.456 4.654 1.00 91.56 196 ALA A O 1
ATOM 1468 N N . GLU A 1 197 ? 6.243 -19.546 4.180 1.00 94.81 197 GLU A N 1
ATOM 1469 C CA . GLU A 1 197 ? 6.476 -19.582 2.740 1.00 94.81 197 GLU A CA 1
ATOM 1470 C C . GLU A 1 197 ? 6.844 -18.194 2.206 1.00 94.81 197 GLU A C 1
ATOM 1472 O O . GLU A 1 197 ? 6.557 -17.171 2.832 1.00 94.81 197 GLU A O 1
ATOM 1477 N N . ALA A 1 198 ? 7.512 -18.156 1.060 1.00 97.25 198 ALA A N 1
ATOM 1478 C CA . ALA A 1 198 ? 7.793 -16.924 0.342 1.00 97.25 198 ALA A CA 1
ATOM 1479 C C . ALA A 1 198 ? 7.635 -17.148 -1.161 1.00 97.25 198 ALA A C 1
ATOM 1481 O O . ALA A 1 198 ? 8.144 -18.129 -1.704 1.00 97.25 198 ALA A O 1
ATOM 1482 N N . TRP A 1 199 ? 6.973 -16.208 -1.824 1.00 98.00 199 TRP A N 1
ATOM 1483 C CA . TRP A 1 199 ? 6.643 -16.250 -3.242 1.00 98.00 199 TRP A CA 1
ATOM 1484 C C . TRP A 1 199 ? 7.182 -15.012 -3.941 1.00 98.00 199 TRP A C 1
ATOM 1486 O O . TRP A 1 199 ? 7.204 -13.922 -3.374 1.00 98.00 199 TRP A O 1
ATOM 1496 N N . MET A 1 200 ? 7.598 -15.171 -5.190 1.00 97.12 200 MET A N 1
ATOM 1497 C CA . MET A 1 200 ? 8.189 -14.104 -5.983 1.00 97.12 200 MET A CA 1
ATOM 1498 C C . MET A 1 200 ? 7.524 -14.017 -7.349 1.00 97.12 200 MET A C 1
ATOM 1500 O O . MET A 1 200 ? 7.386 -15.021 -8.048 1.00 97.12 200 MET A O 1
ATOM 1504 N N . ALA A 1 201 ? 7.157 -12.800 -7.738 1.00 97.81 201 ALA A N 1
ATOM 1505 C CA . ALA A 1 201 ? 6.663 -12.466 -9.063 1.00 97.81 201 ALA A CA 1
ATOM 1506 C C . ALA A 1 201 ? 7.668 -11.525 -9.741 1.00 97.81 201 ALA A C 1
ATOM 1508 O O . ALA A 1 201 ? 7.806 -10.367 -9.341 1.00 97.81 201 ALA A O 1
ATOM 1509 N N . THR A 1 202 ? 8.398 -12.018 -10.742 1.00 96.69 202 THR A N 1
ATOM 1510 C CA . THR A 1 202 ? 9.446 -11.238 -11.417 1.00 96.69 202 THR A CA 1
ATOM 1511 C C . THR A 1 202 ? 8.878 -10.459 -12.598 1.00 96.69 202 THR A C 1
ATOM 1513 O O . THR A 1 202 ? 8.213 -11.024 -13.468 1.00 96.69 202 THR A O 1
ATOM 1516 N N . VAL A 1 203 ? 9.201 -9.171 -12.666 1.00 94.38 203 VAL A N 1
ATOM 1517 C CA . VAL A 1 203 ? 8.786 -8.228 -13.710 1.00 94.38 203 VAL A CA 1
ATOM 1518 C C . VAL A 1 203 ? 10.003 -7.587 -14.376 1.00 94.38 203 VAL A C 1
ATOM 1520 O O . VAL A 1 203 ? 11.115 -7.602 -13.842 1.00 94.38 203 VAL A O 1
ATOM 1523 N N . SER A 1 204 ? 9.813 -7.025 -15.567 1.00 92.50 204 SER A N 1
ATOM 1524 C CA . SER A 1 204 ? 10.861 -6.237 -16.222 1.00 92.50 204 SER A CA 1
ATOM 1525 C C . SER A 1 204 ? 11.034 -4.896 -15.517 1.00 92.50 204 SER A C 1
ATOM 1527 O O . SER A 1 204 ? 10.053 -4.198 -15.261 1.00 92.50 204 SER A O 1
ATOM 1529 N N . ARG A 1 205 ? 12.284 -4.514 -15.247 1.00 90.44 205 ARG A N 1
ATOM 1530 C CA . ARG A 1 205 ? 12.613 -3.162 -14.799 1.00 90.44 205 ARG A CA 1
ATOM 1531 C C . ARG A 1 205 ? 12.382 -2.194 -15.957 1.00 90.44 205 ARG A C 1
ATOM 1533 O O . ARG A 1 205 ? 12.768 -2.479 -17.089 1.00 90.44 205 ARG A O 1
ATOM 1540 N N . ARG A 1 206 ? 11.747 -1.058 -15.678 1.00 88.56 206 ARG A N 1
ATOM 1541 C CA . ARG A 1 206 ? 11.466 -0.005 -16.662 1.00 88.56 206 ARG A CA 1
ATOM 1542 C C . ARG A 1 206 ? 12.128 1.281 -16.186 1.00 88.56 206 ARG A C 1
ATOM 1544 O O . ARG A 1 206 ? 12.116 1.555 -14.992 1.00 88.56 206 ARG A O 1
ATOM 1551 N N . GLU A 1 207 ? 12.718 2.037 -17.107 1.00 77.44 207 GLU A N 1
ATOM 1552 C CA . GLU A 1 207 ? 13.455 3.266 -16.771 1.00 77.44 207 GLU A CA 1
ATOM 1553 C C . GLU A 1 207 ? 12.539 4.379 -16.255 1.00 77.44 207 GLU A C 1
ATOM 1555 O O . GLU A 1 207 ? 12.941 5.163 -15.403 1.00 77.44 207 GLU A O 1
ATOM 1560 N N . SER A 1 208 ? 11.301 4.430 -16.748 1.00 78.12 208 SER A N 1
ATOM 1561 C CA . SER A 1 208 ? 10.291 5.389 -16.316 1.00 78.12 208 SER A CA 1
ATOM 1562 C C . SER A 1 208 ? 9.004 4.645 -15.989 1.00 78.12 208 SER A C 1
ATOM 1564 O O . SER A 1 208 ? 8.382 4.030 -16.859 1.00 78.12 208 SER A O 1
ATOM 1566 N N . VAL A 1 209 ? 8.645 4.660 -14.708 1.00 82.12 209 VAL A N 1
ATOM 1567 C CA . VAL A 1 209 ? 7.386 4.128 -14.190 1.00 82.12 209 VAL A CA 1
ATOM 1568 C C . VAL A 1 209 ? 6.637 5.304 -13.568 1.00 82.12 209 VAL A C 1
ATOM 1570 O O . VAL A 1 209 ? 7.241 6.022 -12.770 1.00 82.12 209 VAL A O 1
ATOM 1573 N N . PRO A 1 210 ? 5.359 5.535 -13.915 1.00 85.00 210 PRO A N 1
ATOM 1574 C CA . PRO A 1 210 ? 4.577 6.576 -13.263 1.00 85.00 210 PRO A CA 1
ATOM 1575 C C . PRO A 1 210 ? 4.465 6.328 -11.755 1.00 85.00 210 PRO A C 1
ATOM 1577 O O . PRO A 1 210 ? 4.497 5.187 -11.290 1.00 85.00 210 PRO A O 1
ATOM 1580 N N . HIS A 1 211 ? 4.293 7.395 -10.985 1.00 88.31 211 HIS A N 1
ATOM 1581 C CA . HIS A 1 211 ? 4.093 7.291 -9.541 1.00 88.31 211 HIS A CA 1
ATOM 1582 C C . HIS A 1 211 ? 2.708 6.708 -9.208 1.00 88.31 211 HIS A C 1
ATOM 1584 O O . HIS A 1 211 ? 1.796 6.738 -10.032 1.00 88.31 211 HIS A O 1
ATOM 1590 N N . GLY A 1 212 ? 2.552 6.179 -7.989 1.00 88.25 212 GLY A N 1
ATOM 1591 C CA . GLY A 1 212 ? 1.291 5.589 -7.509 1.00 88.25 212 GLY A CA 1
ATOM 1592 C C . GLY A 1 212 ? 1.129 4.095 -7.791 1.00 88.25 212 GLY A C 1
ATOM 1593 O O . GLY A 1 212 ? 0.077 3.512 -7.528 1.00 88.25 212 GLY A O 1
ATOM 1594 N N . THR A 1 213 ? 2.172 3.440 -8.303 1.00 92.88 213 THR A N 1
ATOM 1595 C CA . THR A 1 213 ? 2.192 1.982 -8.458 1.00 92.88 213 THR A CA 1
ATOM 1596 C C . THR A 1 213 ? 2.147 1.271 -7.103 1.00 92.88 213 THR A C 1
ATOM 1598 O O . THR A 1 213 ? 1.386 0.324 -6.957 1.00 92.88 213 THR A O 1
ATOM 1601 N N . GLY A 1 214 ? 2.854 1.742 -6.073 1.00 94.06 214 GLY A N 1
ATOM 1602 C CA . GLY A 1 214 ? 2.728 1.189 -4.711 1.00 94.06 214 GLY A CA 1
ATOM 1603 C C . GLY A 1 214 ? 1.272 1.172 -4.222 1.00 94.06 214 GLY A C 1
ATOM 1604 O O . GLY A 1 214 ? 0.716 0.101 -3.963 1.00 94.06 214 GLY A O 1
ATOM 1605 N N . ASP A 1 215 ? 0.619 2.340 -4.267 1.00 97.38 215 ASP A N 1
ATOM 1606 C CA . ASP A 1 215 ? -0.794 2.517 -3.910 1.00 97.38 215 ASP A CA 1
ATOM 1607 C C . ASP A 1 215 ? -1.715 1.565 -4.697 1.00 97.38 215 ASP A C 1
ATOM 1609 O O . ASP A 1 215 ? -2.584 0.890 -4.135 1.00 97.38 215 ASP A O 1
ATOM 1613 N N . PHE A 1 216 ? -1.529 1.484 -6.021 1.00 98.00 216 PHE A N 1
ATOM 1614 C CA . PHE A 1 216 ? -2.326 0.603 -6.874 1.00 98.00 216 PHE A CA 1
ATOM 1615 C C . PHE A 1 216 ? -2.112 -0.875 -6.532 1.00 98.00 216 PHE A C 1
ATOM 1617 O O . PHE A 1 216 ? -3.088 -1.623 -6.434 1.00 98.00 216 PHE A O 1
ATOM 1624 N N . LEU A 1 217 ? -0.864 -1.307 -6.317 1.00 98.00 217 LEU A N 1
ATOM 1625 C CA . LEU A 1 217 ? -0.557 -2.692 -5.965 1.00 98.00 217 LEU A CA 1
ATOM 1626 C C . LEU A 1 217 ? -1.202 -3.066 -4.629 1.00 98.00 217 LEU A C 1
ATOM 1628 O O . LEU A 1 217 ? -1.870 -4.098 -4.554 1.00 98.00 217 LEU A O 1
ATOM 1632 N N . ALA A 1 218 ? -1.046 -2.223 -3.604 1.00 98.19 218 ALA A N 1
ATOM 1633 C CA . ALA A 1 218 ? -1.615 -2.444 -2.278 1.00 98.19 218 ALA A CA 1
ATOM 1634 C C . ALA A 1 218 ? -3.148 -2.547 -2.335 1.00 98.19 218 ALA A C 1
ATOM 1636 O O . ALA A 1 218 ? -3.744 -3.459 -1.746 1.00 98.19 218 ALA A O 1
ATOM 1637 N N . ALA A 1 219 ? -3.794 -1.673 -3.112 1.00 98.50 219 ALA A N 1
ATOM 1638 C CA . ALA A 1 219 ? -5.236 -1.694 -3.329 1.00 98.50 219 ALA A CA 1
ATOM 1639 C C . ALA A 1 219 ? -5.712 -2.959 -4.058 1.00 98.50 219 ALA A C 1
ATOM 1641 O O . ALA A 1 219 ? -6.650 -3.614 -3.597 1.00 98.50 219 ALA A O 1
ATOM 1642 N N . VAL A 1 220 ? -5.072 -3.336 -5.171 1.00 98.69 220 VAL A N 1
ATOM 1643 C CA . VAL A 1 220 ? -5.458 -4.532 -5.938 1.00 98.69 220 VAL A CA 1
ATOM 1644 C C . VAL A 1 220 ? -5.205 -5.799 -5.129 1.00 98.69 220 VAL A C 1
ATOM 1646 O O . VAL A 1 220 ? -6.089 -6.652 -5.057 1.00 98.69 220 VAL A O 1
ATOM 1649 N N . PHE A 1 221 ? -4.050 -5.915 -4.471 1.00 98.75 221 PHE A N 1
ATOM 1650 C CA . PHE A 1 221 ? -3.735 -7.045 -3.599 1.00 98.75 221 PHE A CA 1
ATOM 1651 C C . PHE A 1 221 ? -4.795 -7.204 -2.502 1.00 98.75 221 PHE A C 1
ATOM 1653 O O . PHE A 1 221 ? -5.379 -8.279 -2.350 1.00 98.75 221 PHE A O 1
ATOM 1660 N N . THR A 1 222 ? -5.146 -6.106 -1.823 1.00 98.56 222 THR A N 1
ATOM 1661 C CA . THR A 1 222 ? -6.215 -6.094 -0.815 1.00 98.56 222 THR A CA 1
ATOM 1662 C C . THR A 1 222 ? -7.558 -6.518 -1.410 1.00 98.56 222 THR A C 1
ATOM 1664 O O . THR A 1 222 ? -8.252 -7.355 -0.832 1.00 98.56 222 THR A O 1
ATOM 1667 N N . ALA A 1 223 ? -7.928 -6.002 -2.584 1.00 98.50 223 ALA A N 1
ATOM 1668 C CA . ALA A 1 223 ? -9.173 -6.373 -3.252 1.00 98.50 223 ALA A CA 1
ATOM 1669 C C . ALA A 1 223 ? -9.250 -7.882 -3.535 1.00 98.50 223 ALA A C 1
ATOM 1671 O O . ALA A 1 223 ? -10.288 -8.495 -3.285 1.00 98.50 223 ALA A O 1
ATOM 1672 N N . ARG A 1 224 ? -8.158 -8.497 -4.011 1.00 98.38 224 ARG A N 1
ATOM 1673 C CA . ARG A 1 224 ? -8.109 -9.942 -4.294 1.00 98.38 224 ARG A CA 1
ATOM 1674 C C . ARG A 1 224 ? -8.225 -10.780 -3.024 1.00 98.38 224 ARG A C 1
ATOM 1676 O O . ARG A 1 224 ? -9.007 -11.728 -3.004 1.00 98.38 224 ARG A O 1
ATOM 1683 N N . LEU A 1 225 ? -7.568 -10.385 -1.936 1.00 98.31 225 LEU A N 1
ATOM 1684 C CA . LEU A 1 225 ? -7.762 -11.040 -0.638 1.00 98.31 225 LEU A CA 1
ATOM 1685 C C . LEU A 1 225 ? -9.226 -10.960 -0.177 1.00 98.31 225 LEU A C 1
ATOM 1687 O O . LEU A 1 225 ? -9.808 -11.951 0.260 1.00 98.31 225 LEU A O 1
ATOM 1691 N N . LEU A 1 226 ? -9.872 -9.800 -0.336 1.00 97.50 226 LEU A N 1
ATOM 1692 C CA . LEU A 1 226 ? -11.288 -9.629 0.004 1.00 97.50 226 LEU A CA 1
ATOM 1693 C C . LEU A 1 226 ? -12.237 -10.415 -0.918 1.00 97.50 226 LEU A C 1
ATOM 1695 O O . LEU A 1 226 ? -13.364 -10.719 -0.513 1.00 97.50 226 LEU A O 1
ATOM 1699 N N . GLN A 1 227 ? -11.806 -10.768 -2.125 1.00 97.19 227 GLN A N 1
ATOM 1700 C CA . GLN A 1 227 ? -12.532 -11.660 -3.035 1.00 97.19 227 GLN A CA 1
ATOM 1701 C C . GLN A 1 227 ? -12.334 -13.150 -2.695 1.00 97.19 227 GLN A C 1
ATOM 1703 O O . GLN A 1 227 ? -13.032 -13.987 -3.260 1.00 97.19 227 GLN A O 1
ATOM 1708 N N . GLY A 1 228 ? -11.451 -13.480 -1.745 1.00 97.50 228 GLY A N 1
ATOM 1709 C CA . GLY A 1 228 ? -11.232 -14.845 -1.258 1.00 97.50 228 GLY A CA 1
ATOM 1710 C C . GLY A 1 228 ? -10.072 -15.589 -1.920 1.00 97.50 228 GLY A C 1
ATOM 1711 O O . GLY A 1 228 ? -9.922 -16.783 -1.673 1.00 97.50 228 GLY A O 1
ATOM 1712 N N . TYR A 1 229 ? -9.256 -14.912 -2.733 1.00 98.25 229 TYR A N 1
ATOM 1713 C CA . TYR A 1 229 ? -8.024 -15.497 -3.270 1.00 98.25 229 TYR A CA 1
ATOM 1714 C C . TYR A 1 229 ? -7.003 -15.742 -2.157 1.00 98.25 229 TYR A C 1
ATOM 1716 O O . TYR A 1 229 ? -6.925 -14.972 -1.192 1.00 98.25 229 TYR A O 1
ATOM 1724 N N . ARG A 1 230 ? -6.186 -16.790 -2.313 1.00 97.75 230 ARG A N 1
ATOM 1725 C CA . ARG A 1 230 ? -5.022 -17.013 -1.447 1.00 97.75 230 ARG A CA 1
ATOM 1726 C C . ARG A 1 230 ? -3.972 -15.926 -1.691 1.00 97.75 230 ARG A C 1
ATOM 1728 O O . ARG A 1 230 ? -4.008 -15.231 -2.706 1.00 97.75 230 ARG A O 1
ATOM 1735 N N . ALA A 1 231 ? -3.051 -15.732 -0.754 1.00 97.88 231 ALA A N 1
ATOM 1736 C CA . ALA A 1 231 ? -2.143 -14.588 -0.801 1.00 97.88 231 ALA A CA 1
ATOM 1737 C C . ALA A 1 231 ? -1.189 -14.636 -2.010 1.00 97.88 231 ALA A C 1
ATOM 1739 O O . ALA A 1 231 ? -0.959 -13.618 -2.655 1.00 97.88 231 ALA A O 1
ATOM 1740 N N . GLU A 1 232 ? -0.697 -15.812 -2.381 1.00 97.94 232 GLU A N 1
ATOM 1741 C CA . GLU A 1 232 ? 0.121 -16.039 -3.571 1.00 97.94 232 GLU A CA 1
ATOM 1742 C C . GLU A 1 232 ? -0.672 -15.841 -4.878 1.00 97.94 232 GLU A C 1
ATOM 1744 O O . GLU A 1 232 ? -0.163 -15.274 -5.843 1.00 97.94 232 GLU A O 1
ATOM 1749 N N . GLU A 1 233 ? -1.958 -16.200 -4.897 1.00 98.44 233 GLU A N 1
ATOM 1750 C CA . GLU A 1 233 ? -2.854 -15.933 -6.034 1.00 98.44 233 GLU A CA 1
ATOM 1751 C C . GLU A 1 233 ? -3.145 -14.432 -6.161 1.00 98.44 233 GLU A C 1
ATOM 1753 O O . GLU A 1 233 ? -3.151 -13.877 -7.263 1.00 98.44 233 GLU A O 1
ATOM 1758 N N . ALA A 1 234 ? -3.329 -13.749 -5.029 1.00 98.56 234 ALA A N 1
ATOM 1759 C CA . ALA A 1 234 ? -3.468 -12.301 -4.970 1.00 98.56 234 ALA A CA 1
ATOM 1760 C C . ALA A 1 234 ? -2.186 -11.591 -5.438 1.00 98.56 234 ALA A C 1
ATOM 1762 O O . ALA A 1 234 ? -2.293 -10.605 -6.166 1.00 98.56 234 ALA A O 1
ATOM 1763 N N . LEU A 1 235 ? -0.993 -12.104 -5.101 1.00 98.69 235 LEU A N 1
ATOM 1764 C CA . LEU A 1 235 ? 0.291 -11.620 -5.630 1.00 98.69 235 LEU A CA 1
ATOM 1765 C C . LEU A 1 235 ? 0.334 -11.738 -7.159 1.00 98.69 235 LEU A C 1
ATOM 1767 O O . LEU A 1 235 ? 0.695 -10.772 -7.836 1.00 98.69 235 LEU A O 1
ATOM 1771 N N . ALA A 1 236 ? -0.037 -12.901 -7.702 1.00 98.69 236 ALA A N 1
ATOM 1772 C CA . ALA A 1 236 ? -0.041 -13.151 -9.141 1.00 98.69 236 ALA A CA 1
ATOM 1773 C C . ALA A 1 236 ? -0.987 -12.192 -9.881 1.00 98.69 236 ALA A C 1
ATOM 1775 O O . ALA A 1 236 ? -0.603 -11.566 -10.870 1.00 98.69 236 ALA A O 1
ATOM 1776 N N . LEU A 1 237 ? -2.217 -12.038 -9.387 1.00 98.75 237 LEU A N 1
ATOM 1777 C CA . LEU A 1 237 ? -3.214 -11.144 -9.978 1.00 98.75 237 LEU A CA 1
ATOM 1778 C C . LEU A 1 237 ? -2.819 -9.670 -9.844 1.00 98.75 237 LEU A C 1
ATOM 1780 O O . LEU A 1 237 ? -2.914 -8.933 -10.821 1.00 98.75 237 LEU A O 1
ATOM 1784 N N . ALA A 1 238 ? -2.350 -9.235 -8.671 1.00 98.56 238 ALA A N 1
ATOM 1785 C CA . ALA A 1 238 ? -1.932 -7.851 -8.452 1.00 98.56 238 ALA A CA 1
ATOM 1786 C C . ALA A 1 238 ? -0.711 -7.482 -9.304 1.00 98.56 238 ALA A C 1
ATOM 1788 O O . ALA A 1 238 ? -0.681 -6.401 -9.890 1.00 98.56 238 ALA A O 1
ATOM 1789 N N . THR A 1 239 ? 0.255 -8.395 -9.444 1.00 98.44 239 THR A N 1
ATOM 1790 C CA . THR A 1 239 ? 1.419 -8.183 -10.316 1.00 98.44 239 THR A CA 1
ATOM 1791 C C . THR A 1 239 ? 1.006 -8.091 -11.783 1.00 98.44 239 THR A C 1
ATOM 1793 O O . THR A 1 239 ? 1.473 -7.196 -12.483 1.00 98.44 239 THR A O 1
ATOM 1796 N N . ALA A 1 240 ? 0.082 -8.939 -12.246 1.00 98.31 240 ALA A N 1
ATOM 1797 C CA . ALA A 1 240 ? -0.417 -8.861 -13.618 1.00 98.31 240 ALA A CA 1
ATOM 1798 C C . ALA A 1 240 ? -1.216 -7.575 -13.883 1.00 98.31 240 ALA A C 1
ATOM 1800 O O . ALA A 1 240 ? -1.030 -6.935 -14.917 1.00 98.31 240 ALA A O 1
ATOM 1801 N N . SER A 1 241 ? -2.066 -7.159 -12.935 1.00 98.44 241 SER A N 1
ATOM 1802 C CA . SER A 1 241 ? -2.776 -5.876 -12.993 1.00 98.44 241 SER A CA 1
ATOM 1803 C C . SER A 1 241 ? -1.794 -4.711 -13.093 1.00 98.44 241 SER A C 1
ATOM 1805 O O . SER A 1 241 ? -1.990 -3.806 -13.902 1.00 98.44 241 SER A O 1
ATOM 1807 N N . MET A 1 242 ? -0.732 -4.741 -12.283 1.00 96.94 242 MET A N 1
ATOM 1808 C CA . MET A 1 242 ? 0.304 -3.717 -12.283 1.00 96.94 242 MET A CA 1
ATOM 1809 C C . MET A 1 242 ? 1.043 -3.659 -13.617 1.00 96.94 242 MET A C 1
ATOM 1811 O O . MET A 1 242 ? 1.152 -2.591 -14.211 1.00 96.94 242 MET A O 1
ATOM 1815 N N . ASP A 1 243 ? 1.527 -4.799 -14.111 1.00 96.25 243 ASP A N 1
ATOM 1816 C CA . ASP A 1 243 ? 2.269 -4.852 -15.370 1.00 96.25 243 ASP A CA 1
ATOM 1817 C C . ASP A 1 243 ? 1.410 -4.363 -16.547 1.00 96.25 243 ASP A C 1
ATOM 1819 O O . ASP A 1 243 ? 1.877 -3.567 -17.366 1.00 96.25 243 ASP A O 1
ATOM 1823 N N . ALA A 1 244 ? 0.127 -4.739 -16.582 1.00 96.56 244 ALA A N 1
ATOM 1824 C CA . ALA A 1 244 ? -0.829 -4.235 -17.562 1.00 96.56 244 ALA A CA 1
ATOM 1825 C C . ALA A 1 244 ? -0.997 -2.708 -17.482 1.00 96.56 244 ALA A C 1
ATOM 1827 O O . ALA A 1 244 ? -0.920 -2.027 -18.507 1.00 96.56 244 ALA A O 1
ATOM 1828 N N . LEU A 1 245 ? -1.185 -2.162 -16.275 1.00 96.50 245 LEU A N 1
ATOM 1829 C CA . LEU A 1 245 ? -1.354 -0.725 -16.060 1.00 96.50 245 LEU A CA 1
ATOM 1830 C C . LEU A 1 245 ? -0.097 0.061 -16.453 1.00 96.50 245 LEU A C 1
ATOM 1832 O O . LEU A 1 245 ? -0.188 1.040 -17.195 1.00 96.50 245 LEU A O 1
ATOM 1836 N N . VAL A 1 246 ? 1.082 -0.374 -16.008 1.00 94.69 246 VAL A N 1
ATOM 1837 C CA . VAL A 1 246 ? 2.348 0.295 -16.337 1.00 94.69 246 VAL A CA 1
ATOM 1838 C C . VAL A 1 246 ? 2.632 0.200 -17.838 1.00 94.69 246 VAL A C 1
ATOM 1840 O O . VAL A 1 246 ? 3.177 1.133 -18.420 1.00 94.69 246 VAL A O 1
ATOM 1843 N N . SER A 1 247 ? 2.239 -0.892 -18.505 1.00 94.19 247 SER A N 1
ATOM 1844 C CA . SER A 1 247 ? 2.371 -1.025 -19.967 1.00 94.19 247 SER A CA 1
ATOM 1845 C C . SER A 1 247 ? 1.454 -0.073 -20.718 1.00 94.19 247 SER A C 1
ATOM 1847 O O . SER A 1 247 ? 1.895 0.571 -21.664 1.00 94.19 247 SER A O 1
ATOM 1849 N N . ALA A 1 248 ? 0.205 0.060 -20.274 1.00 94.38 248 ALA A N 1
ATOM 1850 C CA . ALA A 1 248 ? -0.734 1.013 -20.853 1.00 94.38 248 ALA A CA 1
ATOM 1851 C C . ALA A 1 248 ? -0.328 2.474 -20.601 1.00 94.38 248 ALA A C 1
ATOM 1853 O O . ALA A 1 248 ? -0.672 3.344 -21.393 1.00 94.38 248 ALA A O 1
ATOM 1854 N N . SER A 1 249 ? 0.425 2.728 -19.529 1.00 94.19 249 SER A N 1
ATOM 1855 C CA . SER A 1 249 ? 0.906 4.061 -19.147 1.00 94.19 249 SER A CA 1
ATOM 1856 C C . SER A 1 249 ? 2.282 4.401 -19.735 1.00 94.19 249 SER A C 1
ATOM 1858 O O . SER A 1 249 ? 2.875 5.413 -19.371 1.00 94.19 249 SER A O 1
ATOM 1860 N N . ALA A 1 250 ? 2.830 3.563 -20.623 1.00 90.12 250 ALA A N 1
ATOM 1861 C CA . ALA A 1 250 ? 4.154 3.778 -21.194 1.00 90.12 250 ALA A CA 1
ATOM 1862 C C . ALA A 1 250 ? 4.222 5.109 -21.966 1.00 90.12 250 ALA A C 1
ATOM 1864 O O . ALA A 1 250 ? 3.464 5.339 -22.907 1.00 90.12 250 ALA A O 1
ATOM 1865 N N . GLY A 1 251 ? 5.152 5.980 -21.567 1.00 85.62 251 GLY A N 1
ATOM 1866 C CA . GLY A 1 251 ? 5.304 7.323 -22.136 1.00 85.62 251 GLY A CA 1
ATOM 1867 C C . GLY A 1 251 ? 4.337 8.373 -21.575 1.00 85.62 251 GLY A C 1
ATOM 1868 O O . GLY A 1 251 ? 4.436 9.535 -21.966 1.00 85.62 251 GLY A O 1
ATOM 1869 N N . SER A 1 252 ? 3.439 7.997 -20.658 1.00 86.94 252 SER A N 1
ATOM 1870 C CA . SER A 1 252 ? 2.620 8.933 -19.883 1.00 86.94 252 SER A CA 1
ATOM 1871 C C . SER A 1 252 ? 3.342 9.331 -18.593 1.00 86.94 252 SER A C 1
ATOM 1873 O O . SER A 1 252 ? 4.099 8.548 -18.021 1.00 86.94 252 SER A O 1
ATOM 1875 N N . GLY A 1 253 ? 3.104 10.558 -18.124 1.00 86.19 253 GLY A N 1
ATOM 1876 C CA . GLY A 1 253 ? 3.559 11.012 -16.804 1.00 86.19 253 GLY A CA 1
ATOM 1877 C C . GLY A 1 253 ? 2.656 10.542 -15.659 1.00 86.19 253 GLY A C 1
ATOM 1878 O O . GLY A 1 253 ? 2.989 10.746 -14.498 1.00 86.19 253 GLY A O 1
ATOM 1879 N N . GLU A 1 254 ? 1.514 9.928 -15.971 1.00 91.88 254 GLU A N 1
ATOM 1880 C CA . GLU A 1 254 ? 0.501 9.490 -15.012 1.00 91.88 254 GLU A CA 1
ATOM 1881 C C . GLU A 1 254 ? 0.041 8.062 -15.319 1.00 91.88 254 GLU A C 1
ATOM 1883 O O . GLU A 1 254 ? 0.190 7.564 -16.436 1.00 91.88 254 GLU A O 1
ATOM 1888 N N . LEU A 1 255 ? -0.542 7.391 -14.323 1.00 93.38 255 LEU A N 1
ATOM 1889 C CA . LEU A 1 255 ? -1.148 6.077 -14.532 1.00 93.38 255 LEU A CA 1
ATOM 1890 C C . LEU A 1 255 ? -2.434 6.208 -15.360 1.00 93.38 255 LEU A C 1
ATOM 1892 O O . LEU A 1 255 ? -3.383 6.879 -14.956 1.00 93.38 255 LEU A O 1
ATOM 1896 N N . GLU A 1 256 ? -2.519 5.484 -16.474 1.00 94.50 256 GLU A N 1
ATOM 1897 C CA . GLU A 1 256 ? -3.688 5.432 -17.363 1.00 94.50 256 GLU A CA 1
ATOM 1898 C C . GLU A 1 256 ? -4.803 4.534 -16.792 1.00 94.50 256 GLU A C 1
ATOM 1900 O O . GLU A 1 256 ? -5.359 3.672 -17.480 1.00 94.50 256 GLU A O 1
ATOM 1905 N N . MET A 1 257 ? -5.135 4.691 -15.504 1.00 95.81 257 MET A N 1
ATOM 1906 C CA . MET A 1 257 ? -5.999 3.764 -14.765 1.00 95.81 257 MET A CA 1
ATOM 1907 C C . MET A 1 257 ? -7.388 3.647 -15.388 1.00 95.81 257 MET A C 1
ATOM 1909 O O . MET A 1 257 ? -7.869 2.541 -15.629 1.00 95.81 257 MET A O 1
ATOM 1913 N N . ALA A 1 258 ? -8.046 4.776 -15.659 1.00 95.69 258 ALA A N 1
ATOM 1914 C CA . ALA A 1 258 ? -9.412 4.777 -16.175 1.00 95.69 258 ALA A CA 1
ATOM 1915 C C . ALA A 1 258 ? -9.495 4.238 -17.610 1.00 95.69 258 ALA A C 1
ATOM 1917 O O . ALA A 1 258 ? -10.387 3.445 -17.913 1.00 95.69 258 ALA A O 1
ATOM 1918 N N . ALA A 1 259 ? -8.561 4.629 -18.479 1.00 95.50 259 ALA A N 1
ATOM 1919 C CA . ALA A 1 259 ? -8.547 4.207 -19.877 1.00 95.50 259 ALA A CA 1
ATOM 1920 C C . ALA A 1 259 ? -8.218 2.712 -20.029 1.00 95.50 259 ALA A C 1
ATOM 1922 O O . ALA A 1 259 ? -8.809 2.031 -20.865 1.00 95.50 259 ALA A O 1
ATOM 1923 N N . SER A 1 260 ? -7.328 2.182 -19.184 1.00 95.81 260 SER A N 1
ATOM 1924 C CA . SER A 1 260 ? -6.878 0.782 -19.234 1.00 95.81 260 SER A CA 1
ATOM 1925 C C . SER A 1 260 ? -7.634 -0.166 -18.289 1.00 95.81 260 SER A C 1
ATOM 1927 O O . SER A 1 260 ? -7.260 -1.331 -18.147 1.00 95.81 260 SER A O 1
ATOM 1929 N N . GLN A 1 261 ? -8.732 0.293 -17.675 1.00 97.12 261 GLN A N 1
ATOM 1930 C CA . GLN A 1 261 ? -9.463 -0.435 -16.627 1.00 97.12 261 GLN A CA 1
ATOM 1931 C C . GLN A 1 261 ? -9.975 -1.821 -17.002 1.00 97.12 261 GLN A C 1
ATOM 1933 O O . GLN A 1 261 ? -10.158 -2.657 -16.125 1.00 97.12 261 GLN A O 1
ATOM 1938 N N . SER A 1 262 ? -10.258 -2.087 -18.275 1.00 95.75 262 SER A N 1
ATOM 1939 C CA . SER A 1 262 ? -10.662 -3.426 -18.712 1.00 95.75 262 SER A CA 1
ATOM 1940 C C . SER A 1 262 ? -9.503 -4.418 -18.657 1.00 95.75 262 SER A C 1
ATOM 1942 O O . SER A 1 262 ? -9.738 -5.590 -18.395 1.00 95.75 262 SER A O 1
ATOM 1944 N N . VAL A 1 263 ? -8.272 -3.949 -18.867 1.00 94.94 263 VAL A N 1
ATOM 1945 C CA . VAL A 1 263 ? -7.080 -4.793 -18.977 1.00 94.94 263 VAL A CA 1
ATOM 1946 C C . VAL A 1 263 ? -6.529 -5.136 -17.597 1.00 94.94 263 VAL A C 1
ATOM 1948 O O . VAL A 1 263 ? -6.290 -6.304 -17.308 1.00 94.94 263 VAL A O 1
ATOM 1951 N N . TRP A 1 264 ? -6.359 -4.147 -16.715 1.00 97.19 264 TRP A N 1
ATOM 1952 C CA . TRP A 1 264 ? -5.796 -4.419 -15.389 1.00 97.19 264 TRP A CA 1
ATOM 1953 C C . TRP A 1 264 ? -6.818 -4.972 -14.391 1.00 97.19 264 TRP A C 1
ATOM 1955 O O . TRP A 1 264 ? -6.408 -5.561 -13.393 1.00 97.19 264 TRP A O 1
ATOM 1965 N N . ALA A 1 265 ? -8.130 -4.813 -14.605 1.00 97.38 265 ALA A N 1
ATOM 1966 C CA . ALA A 1 265 ? -9.131 -5.324 -13.660 1.00 97.38 265 ALA A CA 1
ATOM 1967 C C . ALA A 1 265 ? -9.357 -6.841 -13.766 1.00 97.38 265 ALA A C 1
ATOM 1969 O O . ALA A 1 265 ? -9.782 -7.454 -12.784 1.00 97.38 265 ALA A O 1
ATOM 1970 N N . ASP A 1 266 ? -9.069 -7.448 -14.917 1.00 95.31 266 ASP A N 1
ATOM 1971 C CA . ASP A 1 266 ? -9.229 -8.888 -15.153 1.00 95.31 266 ASP A CA 1
ATOM 1972 C C . ASP A 1 266 ? -8.050 -9.463 -15.960 1.00 95.31 266 ASP A C 1
ATOM 1974 O O . ASP A 1 266 ? -8.206 -9.869 -17.113 1.00 95.31 266 ASP A O 1
ATOM 1978 N N . PRO A 1 267 ? -6.826 -9.425 -15.402 1.00 96.88 267 PRO A N 1
ATOM 1979 C CA . PRO A 1 267 ? -5.657 -9.925 -16.097 1.00 96.88 267 PRO A CA 1
ATOM 1980 C C . PRO A 1 267 ? -5.549 -11.448 -15.953 1.00 96.88 267 PRO A C 1
ATOM 1982 O O . PRO A 1 267 ? -6.018 -12.044 -14.981 1.00 96.88 267 PRO A O 1
ATOM 1985 N N . MET A 1 268 ? -4.813 -12.078 -16.866 1.00 97.06 268 MET A N 1
ATOM 1986 C CA . MET A 1 268 ? -4.308 -13.430 -16.623 1.00 97.06 268 MET A CA 1
ATOM 1987 C C . MET A 1 268 ? -3.322 -13.412 -15.439 1.00 97.06 268 MET A C 1
ATOM 1989 O O . MET A 1 268 ? -2.448 -12.543 -15.430 1.00 97.06 268 MET A O 1
ATOM 1993 N N . PRO A 1 269 ? -3.414 -14.340 -14.461 1.00 97.50 269 PRO A N 1
ATOM 1994 C CA . PRO A 1 269 ? -2.489 -14.379 -13.330 1.00 97.50 269 PRO A CA 1
ATOM 1995 C C . PRO A 1 269 ? -1.020 -14.402 -13.763 1.00 97.50 269 PRO A C 1
ATOM 1997 O O . PRO A 1 269 ? -0.639 -15.159 -14.660 1.00 97.50 269 PRO A O 1
ATOM 2000 N N . TRP A 1 270 ? -0.194 -13.580 -13.111 1.00 98.19 270 TRP A N 1
ATOM 2001 C CA . TRP A 1 270 ? 1.239 -13.516 -13.386 1.00 98.19 270 TRP A CA 1
ATOM 2002 C C . TRP A 1 270 ? 1.948 -14.803 -12.937 1.00 98.19 270 TRP A C 1
ATOM 2004 O O . TRP A 1 270 ? 1.587 -15.354 -11.895 1.00 98.19 270 TRP A O 1
ATOM 2014 N N . PRO A 1 271 ? 2.982 -15.277 -13.654 1.00 97.62 271 PRO A N 1
ATOM 2015 C CA . PRO A 1 271 ? 3.808 -16.380 -13.177 1.00 97.62 271 PRO A CA 1
ATOM 2016 C C . PRO A 1 271 ? 4.483 -16.045 -11.842 1.00 97.62 271 PRO A C 1
ATOM 2018 O O . PRO A 1 271 ? 5.137 -15.010 -11.709 1.00 97.62 271 PRO A O 1
ATOM 2021 N N . ILE A 1 272 ? 4.356 -16.941 -10.865 1.00 97.12 272 ILE A N 1
ATOM 2022 C CA . ILE A 1 272 ? 5.008 -16.819 -9.559 1.00 97.12 272 ILE A CA 1
ATOM 2023 C C . ILE A 1 272 ? 5.872 -18.043 -9.274 1.00 97.12 272 ILE A C 1
ATOM 2025 O O . ILE A 1 272 ? 5.573 -19.152 -9.720 1.00 97.12 272 ILE A O 1
ATOM 2029 N N . HIS A 1 273 ? 6.934 -17.833 -8.504 1.00 94.25 273 HIS A N 1
ATOM 2030 C CA . HIS A 1 273 ? 7.862 -18.874 -8.081 1.00 94.25 273 HIS A CA 1
ATOM 2031 C C . HIS A 1 273 ? 7.969 -18.888 -6.563 1.00 94.25 273 HIS A C 1
ATOM 2033 O O . HIS A 1 273 ? 8.066 -17.839 -5.927 1.00 94.25 273 HIS A O 1
ATOM 2039 N N . GLU A 1 274 ? 7.976 -20.079 -5.986 1.00 93.88 274 GLU A N 1
ATOM 2040 C CA . GLU A 1 274 ? 8.235 -20.262 -4.566 1.00 93.88 274 GLU A CA 1
ATOM 2041 C C . GLU A 1 274 ? 9.740 -20.115 -4.298 1.00 93.88 274 GLU A C 1
ATOM 2043 O O . GLU A 1 274 ? 10.561 -20.779 -4.931 1.00 93.88 274 GLU A O 1
ATOM 2048 N N . LEU A 1 275 ? 10.112 -19.220 -3.383 1.00 86.69 275 LEU A N 1
ATOM 2049 C CA . LEU A 1 275 ? 11.501 -19.015 -2.962 1.00 86.69 275 LEU A CA 1
ATOM 2050 C C . LEU A 1 275 ? 11.888 -19.957 -1.822 1.00 86.69 275 LEU A C 1
ATOM 2052 O O . LEU A 1 275 ? 13.013 -20.448 -1.772 1.00 86.69 275 LEU A O 1
ATOM 2056 N N . PHE A 1 276 ? 10.961 -20.173 -0.889 1.00 74.69 276 PHE A N 1
ATOM 2057 C CA . PHE A 1 276 ? 11.164 -20.979 0.308 1.00 74.69 276 PHE A CA 1
ATOM 2058 C C . PHE A 1 276 ? 9.825 -21.539 0.791 1.00 74.69 276 PHE A C 1
ATOM 2060 O O . PHE A 1 276 ? 8.893 -20.761 0.972 1.00 74.69 276 PHE A O 1
ATOM 2067 N N . SER A 1 277 ? 9.786 -22.827 1.134 1.00 68.31 277 SER A N 1
ATOM 2068 C CA . SER A 1 277 ? 8.808 -23.417 2.060 1.00 68.31 277 SER A CA 1
ATOM 2069 C C . SER A 1 277 ? 9.532 -24.054 3.235 1.00 68.31 277 SER A C 1
ATOM 2071 O O . SER A 1 277 ? 10.565 -24.710 3.075 1.00 68.31 277 SER A O 1
ATOM 2073 N N . THR A 1 278 ? 8.977 -23.920 4.437 1.00 57.25 278 THR A N 1
ATOM 2074 C CA . THR A 1 278 ? 9.263 -24.901 5.486 1.00 57.25 278 THR A CA 1
ATOM 2075 C C . THR A 1 278 ? 8.514 -26.201 5.165 1.00 57.25 278 THR A C 1
ATOM 2077 O O . THR A 1 278 ? 7.329 -26.151 4.830 1.00 57.25 278 THR A O 1
ATOM 2080 N N . PRO A 1 279 ? 9.161 -27.382 5.250 1.00 48.00 279 PRO A N 1
ATOM 2081 C CA . PRO A 1 279 ? 8.458 -28.640 5.046 1.00 48.00 279 PRO A CA 1
ATOM 2082 C C . PRO A 1 279 ? 7.301 -28.737 6.044 1.00 48.00 279 PRO A C 1
ATOM 2084 O O . PRO A 1 279 ? 7.508 -28.569 7.249 1.00 48.00 279 PRO A O 1
ATOM 2087 N N . HIS A 1 280 ? 6.085 -29.001 5.557 1.00 49.38 280 HIS A N 1
ATOM 2088 C CA . HIS A 1 280 ? 4.956 -29.312 6.428 1.00 49.38 280 HIS A CA 1
ATOM 2089 C C . HIS A 1 280 ? 5.358 -30.447 7.374 1.00 49.38 280 HIS A C 1
ATOM 2091 O O . HIS A 1 280 ? 5.816 -31.501 6.926 1.00 49.38 280 HIS A O 1
ATOM 2097 N N . ALA A 1 281 ? 5.191 -30.237 8.684 1.00 39.62 281 ALA A N 1
ATOM 2098 C CA . ALA A 1 281 ? 5.282 -31.329 9.641 1.00 39.62 281 ALA A CA 1
ATOM 2099 C C . ALA A 1 281 ? 4.333 -32.439 9.154 1.00 39.62 281 ALA A C 1
ATOM 2101 O O . ALA A 1 281 ? 3.164 -32.136 8.888 1.00 39.62 281 ALA A O 1
ATOM 2102 N N . PRO A 1 282 ? 4.804 -33.687 8.965 1.00 38.53 282 PRO A N 1
ATOM 2103 C CA . PRO A 1 282 ? 3.934 -34.756 8.507 1.00 38.53 282 PRO A CA 1
ATOM 2104 C C . PRO A 1 282 ? 2.763 -34.849 9.478 1.00 38.53 282 PRO A C 1
ATOM 2106 O O . PRO A 1 282 ? 2.967 -34.895 10.695 1.00 38.53 282 PRO A O 1
ATOM 2109 N N . ALA A 1 283 ? 1.543 -34.822 8.935 1.00 43.31 283 ALA A N 1
ATOM 2110 C CA . ALA A 1 283 ? 0.342 -35.067 9.711 1.00 43.31 283 ALA A CA 1
ATOM 2111 C C . ALA A 1 283 ? 0.582 -36.349 10.510 1.00 43.31 283 ALA A C 1
ATOM 2113 O O . ALA A 1 283 ? 0.847 -37.401 9.925 1.00 43.31 283 ALA A O 1
ATOM 2114 N N . LEU A 1 284 ? 0.567 -36.238 11.840 1.00 42.50 284 LEU A N 1
ATOM 2115 C CA . LEU A 1 284 ? 0.607 -37.390 12.725 1.00 42.50 284 LEU A CA 1
ATOM 2116 C C . LEU A 1 284 ? -0.550 -38.295 12.303 1.00 42.50 284 LEU A C 1
ATOM 2118 O O . LEU A 1 284 ? -1.710 -37.990 12.578 1.00 42.50 284 LEU A O 1
ATOM 2122 N N . MET A 1 285 ? -0.235 -39.374 11.583 1.00 40.38 285 MET A N 1
ATOM 2123 C CA . MET A 1 285 ? -1.167 -40.468 11.375 1.00 40.38 285 MET A CA 1
ATOM 2124 C C . MET A 1 285 ? -1.463 -41.015 12.765 1.00 40.38 285 MET A C 1
ATOM 2126 O O . MET A 1 285 ? -0.628 -41.676 13.379 1.00 40.38 285 MET A O 1
ATOM 2130 N N . THR A 1 286 ? -2.629 -40.656 13.286 1.00 46.91 286 THR A N 1
ATOM 2131 C CA . THR A 1 286 ? -3.231 -41.302 14.445 1.00 46.91 286 THR A CA 1
ATOM 2132 C C . THR A 1 286 ? -3.373 -42.786 14.115 1.00 46.91 286 THR A C 1
ATOM 2134 O O . THR A 1 286 ? -4.151 -43.134 13.223 1.00 46.91 286 THR A O 1
ATOM 2137 N N . ALA A 1 287 ? -2.574 -43.620 14.779 1.00 53.56 287 ALA A N 1
ATOM 2138 C CA . ALA A 1 287 ? -2.755 -45.068 14.830 1.00 53.56 287 ALA A CA 1
ATOM 2139 C C . ALA A 1 287 ? -3.786 -45.432 15.904 1.00 53.56 287 ALA A C 1
ATOM 2141 O O . ALA A 1 287 ? -3.842 -44.704 16.925 1.00 53.56 287 ALA A O 1
#

Foldseek 3Di:
DAQEEFEEAEEPDFAAGCNPQCLLLVLLVGHYDYQHQKYKPDDPPDPDIDIDGDPLVNSVVSLVVCVVVVVLVNHQEYEYAHHQALSSLVSVLVVLVVSCVVPVNYAYEYALHQQDPPGAGPHDPNSSVSCLPRVLQSHLEYEEEQRNLCVSQVFHQQAPVSVQVSQQRSHHQWYFYFQGDDPDPQKGWGWIHGPFWIKIFIDGDDPDFAPRLSSNLSSQLVSCVVVVDDNNQSRQLSVQLSNQQRVVCVPPNHGPCVVSVVDSSDDDGGDMDIPDGDPPDPDPPDD

Mean predicted aligned error: 4.43 Å